Protein 3A07 (pdb70)

Organism: Actinomycete sp. (strain K97-0003) (NCBI:txid237531)

CATH classification: 2.80.10.50

Radius of gyration: 18.92 Å; Cα contacts (8 Å, |Δi|>4): 617; chains: 2; bounding box: 45×39×51 Å

Nearest PDB structures (foldseek):
  4g1r-assembly2_C  TM=1.005E+00  e=7.959E-20  actinomycete K97-0003
  6pxu-assembly1_A  TM=8.759E-01  e=4.651E-05  Homo sapiens
  8ui6-assembly1_A  TM=8.253E-01  e=4.409E-05  Toxoplasma gondii ME49
  8ujf-assembly1_A  TM=8.314E-01  e=4.651E-05  Toxoplasma gondii ME49
  8hbc-assembly1_A  TM=8.825E-01  e=7.530E-04  Homo sapiens

B-factor: mean 9.55, std 6.54, range [3.16, 46.28]

Sequence (234 aa):
QFASVTIRNAQTGRLLDSNYNGNVYTLPANGGNYQRWTGPGDGTVRNAQTGRCLDSNYDGAVYTLPCNGGSYQKWLFYSNGYIQNVETGRVLDSNYNGNVYTLPANGGNYQKWYTGSAQFASVTIRNAQTGRLLDSNYNGNVYTLPANGGNYQRWTGPGDGTVRNAQTGRCLDSNYDGAVYTLPCNGGSYQKWLFYSNGYIQNVETGRVLDSNYNGNVYTLPANGGNYQKWYTG

Foldseek 3Di:
DFWFKWKAQQVQRWTWFADLVFDIWTHHDDPDQRRTWDDDPLQWTARRVNRWTWFADLVFAITTHHDDSDQRRGWDADPQAWIARRPNRWTWFHDNVGHITTHHDDPDSRRGIDID/DDWDWFKWKAQQVQRFTWFADLVFDIWTHHDDPDQRRTWTDHPLQWTARRVNRWTWFADLVWAITTHHDDSDQRRGWDQDPQAWIARRPNRWTWFHDNVTHITTDHDDPDSRRGIDID

InterPro domains:
  IPR000772 Ricin B, lectin domain [PF00652] (48-157)
  IPR000772 Ricin B, lectin domain [SM00458] (46-160)
  IPR035992 Ricin B-like lectins [SSF50370] (47-158)

Structure (mmCIF, N/CA/C/O backbone):
data_3A07
#
_entry.id   3A07
#
_cell.length_a   47.346
_cell.length_b   51.633
_cell.length_c   175.296
_cell.angle_alpha   90.000
_cell.angle_beta   90.000
_cell.angle_gamma   90.000
#
_symmetry.space_group_name_H-M   'C 2 2 21'
#
loop_
_entity.id
_entity.type
_entity.pdbx_description
1 polymer Actinohivin
2 non-polymer 'SODIUM ION'
3 water water
#
loop_
_atom_site.group_PDB
_atom_site.id
_atom_site.type_symbol
_atom_site.label_atom_id
_atom_site.label_alt_id
_atom_site.label_comp_id
_atom_site.label_asym_id
_atom_site.label_entity_id
_atom_site.label_seq_id
_atom_site.pdbx_PDB_ins_code
_atom_site.Cartn_x
_atom_site.Cartn_y
_atom_site.Cartn_z
_atom_site.occupancy
_atom_site.B_iso_or_equiv
_atom_site.auth_seq_id
_atom_site.auth_comp_id
_atom_site.auth_asym_id
_atom_site.auth_atom_id
_atom_site.pdbx_PDB_model_num
ATOM 1 N N . GLN A 1 3 ? 8.620 16.502 44.675 1.00 24.09 45 GLN A N 1
ATOM 2 C CA . GLN A 1 3 ? 9.415 15.785 45.724 1.00 26.73 45 GLN A CA 1
ATOM 3 C C . GLN A 1 3 ? 10.934 15.781 45.498 1.00 23.20 45 GLN A C 1
ATOM 4 O O . GLN A 1 3 ? 11.421 15.760 44.341 1.00 24.13 45 GLN A O 1
ATOM 10 N N . PHE A 1 4 ? 11.751 15.721 46.569 1.00 17.81 46 PHE A N 1
ATOM 11 C CA . PHE A 1 4 ? 13.243 15.667 46.407 1.00 16.19 46 PHE A CA 1
ATOM 12 C C . PHE A 1 4 ? 13.842 14.797 47.496 1.00 16.40 46 PHE A C 1
ATOM 13 O O . PHE A 1 4 ? 13.260 14.735 48.624 1.00 13.04 46 PHE A O 1
ATOM 21 N N . ALA A 1 5 ? 15.007 14.242 47.294 1.00 17.22 47 ALA A N 1
ATOM 22 C CA . ALA A 1 5 ? 15.651 13.447 48.320 1.00 17.62 47 ALA A CA 1
ATOM 23 C C . ALA A 1 5 ? 17.150 13.786 48.415 1.00 10.29 47 ALA A C 1
ATOM 24 O O . ALA A 1 5 ? 17.911 13.804 47.433 1.00 14.55 47 ALA A O 1
ATOM 26 N N . SER A 1 6 ? 17.491 14.194 49.623 1.00 12.56 48 SER A N 1
ATOM 27 C CA . SER A 1 6 ? 18.838 14.360 50.001 1.00 11.15 48 SER A CA 1
ATOM 28 C C . SER A 1 6 ? 19.508 15.436 49.106 1.00 9.30 48 SER A C 1
ATOM 29 O O . SER A 1 6 ? 20.583 15.194 48.595 1.00 12.24 48 SER A O 1
ATOM 32 N N . VAL A 1 7 ? 18.877 16.612 48.973 1.00 7.14 49 VAL A N 1
ATOM 33 C CA . VAL A 1 7 ? 19.386 17.733 48.174 1.00 6.63 49 VAL A CA 1
ATOM 34 C C . VAL A 1 7 ? 20.015 18.724 49.127 1.00 5.06 49 VAL A C 1
ATOM 35 O O . VAL A 1 7 ? 19.649 18.810 50.314 1.00 7.06 49 VAL A O 1
ATOM 39 N N . THR A 1 8 ? 20.939 19.534 48.638 1.00 5.95 50 THR A N 1
ATOM 40 C CA . THR A 1 8 ? 21.385 20.736 49.377 1.00 6.50 50 THR A CA 1
ATOM 41 C C . THR A 1 8 ? 20.496 21.887 49.049 1.00 5.34 50 THR A C 1
ATOM 42 O O . THR A 1 8 ? 19.838 21.935 47.973 1.00 6.02 50 THR A O 1
ATOM 46 N N . ILE A 1 9 ? 20.451 22.838 49.979 1.00 4.96 51 ILE A N 1
ATOM 47 C CA . ILE A 1 9 ? 19.657 24.082 49.815 1.00 5.93 51 ILE A CA 1
ATOM 48 C C . ILE A 1 9 ? 20.628 25.207 50.095 1.00 4.55 51 ILE A C 1
ATOM 49 O O . ILE A 1 9 ? 21.020 25.426 51.267 1.00 5.74 51 ILE A O 1
ATOM 54 N N . ARG A 1 10 ? 21.098 25.874 49.057 1.00 4.88 52 ARG A N 1
ATOM 55 C CA . ARG A 1 10 ? 22.171 26.852 49.146 1.00 5.09 52 ARG A CA 1
ATOM 56 C C . ARG A 1 10 ? 21.610 28.245 49.000 1.00 4.80 52 ARG A C 1
ATOM 57 O O . ARG A 1 10 ? 20.819 28.548 48.110 1.00 5.45 52 ARG A O 1
ATOM 65 N N . ASN A 1 11 ? 22.115 29.157 49.883 1.00 4.79 53 ASN A N 1
ATOM 66 C CA . ASN A 1 11 ? 21.740 30.551 49.737 1.00 5.38 53 ASN A CA 1
ATOM 67 C C . ASN A 1 11 ? 22.352 31.204 48.517 1.00 4.83 53 ASN A C 1
ATOM 68 O O . ASN A 1 11 ? 23.579 31.117 48.366 1.00 5.40 53 ASN A O 1
ATOM 73 N N . ALA A 1 12 ? 21.590 31.819 47.663 1.00 4.20 54 ALA A N 1
ATOM 74 C CA . ALA A 1 12 ? 22.177 32.384 46.432 1.00 6.16 54 ALA A CA 1
ATOM 75 C C . ALA A 1 12 ? 23.183 33.455 46.759 1.00 5.47 54 ALA A C 1
ATOM 76 O O . ALA A 1 12 ? 24.212 33.596 46.024 1.00 6.86 54 ALA A O 1
ATOM 78 N N . GLN A 1 13 ? 22.915 34.334 47.695 1.00 5.66 55 GLN A N 1
ATOM 79 C CA . GLN A 1 13 ? 23.833 35.449 48.056 1.00 4.98 55 GLN A CA 1
ATOM 80 C C . GLN A 1 13 ? 25.042 34.942 48.706 1.00 5.83 55 GLN A C 1
ATOM 81 O O . GLN A 1 13 ? 26.175 35.311 48.303 1.00 8.01 55 GLN A O 1
ATOM 87 N N . THR A 1 14 ? 24.917 34.192 49.798 1.00 5.83 56 THR A N 1
ATOM 88 C CA . THR A 1 14 ? 26.127 33.875 50.600 1.00 5.75 56 THR A CA 1
ATOM 89 C C . THR A 1 14 ? 26.827 32.672 50.090 1.00 6.01 56 THR A C 1
ATOM 90 O O . THR A 1 14 ? 27.996 32.453 50.492 1.00 7.98 56 THR A O 1
ATOM 94 N N . GLY A 1 15 ? 26.131 31.779 49.383 1.00 5.42 57 GLY A N 1
ATOM 95 C CA . GLY A 1 15 ? 26.786 30.523 48.992 1.00 6.13 57 GLY A CA 1
ATOM 96 C C . GLY A 1 15 ? 26.815 29.445 50.078 1.00 5.07 57 GLY A C 1
ATOM 97 O O . GLY A 1 15 ? 27.255 28.347 49.793 1.00 6.23 57 GLY A O 1
ATOM 98 N N . ARG A 1 16 ? 26.335 29.772 51.262 1.00 4.58 58 ARG A N 1
ATOM 99 C CA . ARG A 1 16 ? 26.356 28.843 52.383 1.00 5.25 58 ARG A CA 1
ATOM 100 C C . ARG A 1 16 ? 25.161 27.910 52.295 1.00 4.75 58 ARG A C 1
ATOM 101 O O . ARG A 1 16 ? 24.126 28.237 51.682 1.00 5.36 58 ARG A O 1
ATOM 109 N N . LEU A 1 17 ? 25.259 26.741 52.910 1.00 5.32 59 LEU A N 1
ATOM 110 C CA . LEU A 1 17 ? 24.193 25.694 52.849 1.00 5.12 59 LEU A CA 1
ATOM 111 C C . LEU A 1 17 ? 23.410 25.650 54.112 1.00 4.38 59 LEU A C 1
ATOM 112 O O . LEU A 1 17 ? 23.914 25.702 55.211 1.00 4.90 59 LEU A O 1
ATOM 117 N N . LEU A 1 18 ? 22.129 25.496 53.920 1.00 5.15 60 LEU A N 1
ATOM 118 C CA . LEU A 1 18 ? 21.186 25.257 55.035 1.00 5.65 60 LEU A CA 1
ATOM 119 C C . LEU A 1 18 ? 21.586 24.019 55.775 1.00 4.92 60 LEU A C 1
ATOM 120 O O . LEU A 1 18 ? 21.828 22.954 55.131 1.00 5.23 60 LEU A O 1
ATOM 125 N N . ASP A 1 19 ? 21.624 24.054 57.097 1.00 5.34 61 ASP A N 1
ATOM 126 C CA . ASP A 1 19 ? 22.173 22.998 57.913 1.00 6.19 61 ASP A CA 1
ATOM 127 C C . ASP A 1 19 ? 21.391 22.998 59.229 1.00 5.33 61 ASP A C 1
ATOM 128 O O . ASP A 1 19 ? 20.753 23.966 59.605 1.00 5.59 61 ASP A O 1
ATOM 133 N N . SER A 1 20 ? 21.391 21.881 59.934 1.00 5.54 62 SER A N 1
ATOM 134 C CA . SER A 1 20 ? 20.750 21.840 61.258 1.00 5.34 62 SER A CA 1
ATOM 135 C C . SER A 1 20 ? 21.326 20.704 62.065 1.00 6.01 62 SER A C 1
ATOM 136 O O . SER A 1 20 ? 22.117 19.893 61.557 1.00 8.55 62 SER A O 1
ATOM 139 N N . ASN A 1 21 ? 20.957 20.626 63.317 1.00 5.98 63 ASN A N 1
ATOM 140 C CA . ASN A 1 21 ? 21.522 19.639 64.252 1.00 5.89 63 ASN A CA 1
ATOM 141 C C . ASN A 1 21 ? 20.437 18.894 64.998 1.00 6.45 63 ASN A C 1
ATOM 142 O O . ASN A 1 21 ? 19.261 19.166 64.853 1.00 6.06 63 ASN A O 1
ATOM 147 N N . TYR A 1 22 ? 20.856 17.955 65.856 1.00 6.41 64 TYR A N 1
ATOM 148 C CA . TYR A 1 22 ? 19.838 17.163 66.583 1.00 6.47 64 TYR A CA 1
ATOM 149 C C . TYR A 1 22 ? 19.152 17.967 67.648 1.00 7.87 64 TYR A C 1
ATOM 150 O O . TYR A 1 22 ? 18.070 17.539 68.104 1.00 10.74 64 TYR A O 1
ATOM 159 N N . ASN A 1 23 ? 19.628 19.095 68.061 1.00 7.45 65 ASN A N 1
ATOM 160 C CA . ASN A 1 23 ? 18.935 19.980 69.009 1.00 7.82 65 ASN A CA 1
ATOM 161 C C . ASN A 1 23 ? 17.949 20.864 68.345 1.00 8.13 65 ASN A C 1
ATOM 162 O O . ASN A 1 23 ? 17.228 21.614 69.063 1.00 9.64 65 ASN A O 1
ATOM 167 N N . GLY A 1 24 ? 17.831 20.809 67.044 1.00 6.09 66 GLY A N 1
ATOM 168 C CA . GLY A 1 24 ? 16.818 21.611 66.340 1.00 7.09 66 GLY A CA 1
ATOM 169 C C . GLY A 1 24 ? 17.357 22.963 65.935 1.00 5.45 66 GLY A C 1
ATOM 170 O O . GLY A 1 24 ? 16.538 23.760 65.427 1.00 6.79 66 GLY A O 1
ATOM 171 N N . ASN A 1 25 ? 18.617 23.270 66.092 1.00 5.26 67 ASN A N 1
ATOM 172 C CA . ASN A 1 25 ? 19.143 24.547 65.596 1.00 5.18 67 ASN A CA 1
ATOM 173 C C . ASN A 1 25 ? 19.291 24.527 64.104 1.00 5.01 67 ASN A C 1
ATOM 174 O O . ASN A 1 25 ? 19.727 23.464 63.548 1.00 6.22 67 ASN A O 1
ATOM 179 N N . VAL A 1 26 ? 18.989 25.603 63.442 1.00 5.41 68 VAL A N 1
ATOM 180 C CA . VAL A 1 26 ? 19.157 25.771 61.994 1.00 5.08 68 VAL A CA 1
ATOM 181 C C . VAL A 1 26 ? 20.064 26.932 61.740 1.00 5.58 68 VAL A C 1
ATOM 182 O O . VAL A 1 26 ? 20.020 27.933 62.471 1.00 6.89 68 VAL A O 1
ATOM 186 N N . TYR A 1 27 ? 20.916 26.812 60.728 1.00 5.22 69 TYR A N 1
ATOM 187 C CA . TYR A 1 27 ? 21.938 27.840 60.420 1.00 5.29 69 TYR A CA 1
ATOM 188 C C . TYR A 1 27 ? 22.398 27.552 59.023 1.00 5.19 69 TYR A C 1
ATOM 189 O O . TYR A 1 27 ? 21.990 26.566 58.402 1.00 6.62 69 TYR A O 1
ATOM 198 N N . THR A 1 28 ? 23.287 28.394 58.484 1.00 5.87 70 THR A N 1
ATOM 199 C CA . THR A 1 28 ? 23.992 28.038 57.251 1.00 5.70 70 THR A CA 1
ATOM 200 C C . THR A 1 28 ? 25.417 27.934 57.570 1.00 5.77 70 THR A C 1
ATOM 201 O O . THR A 1 28 ? 25.979 28.618 58.441 1.00 6.87 70 THR A O 1
ATOM 205 N N . LEU A 1 29 ? 26.111 27.055 56.801 1.00 6.30 71 LEU A N 1
ATOM 206 C CA . LEU A 1 29 ? 27.601 26.877 56.929 1.00 7.28 71 LEU A CA 1
ATOM 207 C C . LEU A 1 29 ? 28.125 26.681 55.520 1.00 6.89 71 LEU A C 1
ATOM 208 O O . LEU A 1 29 ? 27.455 26.224 54.648 1.00 5.71 71 LEU A O 1
ATOM 213 N N . PRO A 1 30 ? 29.444 26.877 55.376 1.00 7.40 72 PRO A N 1
ATOM 214 C CA . PRO A 1 30 ? 30.055 26.522 54.099 1.00 8.04 72 PRO A CA 1
ATOM 215 C C . PRO A 1 30 ? 29.853 25.011 53.853 1.00 6.92 72 PRO A C 1
ATOM 216 O O . PRO A 1 30 ? 29.817 24.179 54.778 1.00 6.20 72 PRO A O 1
ATOM 220 N N . ALA A 1 31 ? 29.761 24.698 52.585 1.00 7.44 73 ALA A N 1
ATOM 221 C CA . ALA A 1 31 ? 29.556 23.273 52.196 1.00 7.01 73 ALA A CA 1
ATOM 222 C C . ALA A 1 31 ? 30.583 22.386 52.814 1.00 7.31 73 ALA A C 1
ATOM 223 O O . ALA A 1 31 ? 31.803 22.674 52.688 1.00 8.28 73 ALA A O 1
ATOM 225 N N . ASN A 1 32 ? 30.150 21.264 53.357 1.00 6.83 74 ASN A N 1
ATOM 226 C CA . ASN A 1 32 ? 31.124 20.295 53.896 1.00 9.02 74 ASN A CA 1
ATOM 227 C C . ASN A 1 32 ? 30.850 18.910 53.492 1.00 7.66 74 ASN A C 1
ATOM 228 O O . ASN A 1 32 ? 31.568 17.971 53.981 1.00 8.77 74 ASN A O 1
ATOM 233 N N . GLY A 1 33 ? 29.891 18.636 52.622 1.00 7.63 75 GLY A N 1
ATOM 234 C CA . GLY A 1 33 ? 29.552 17.258 52.154 1.00 7.41 75 GLY A CA 1
ATOM 235 C C . GLY A 1 33 ? 28.757 16.428 53.098 1.00 7.18 75 GLY A C 1
ATOM 236 O O . GLY A 1 33 ? 28.437 15.281 52.720 1.00 8.09 75 GLY A O 1
ATOM 237 N N . GLY A 1 34 ? 28.420 16.902 54.255 1.00 6.71 76 GLY A N 1
ATOM 238 C CA . GLY A 1 34 ? 27.776 16.091 55.268 1.00 8.46 76 GLY A CA 1
ATOM 239 C C . GLY A 1 34 ? 26.301 15.974 55.034 1.00 6.22 76 GLY A C 1
ATOM 240 O O . GLY A 1 34 ? 25.650 16.811 54.405 1.00 6.89 76 GLY A O 1
ATOM 241 N N . ASN A 1 35 ? 25.687 14.971 55.664 1.00 6.63 77 ASN A N 1
ATOM 242 C CA . ASN A 1 35 ? 24.274 14.753 55.552 1.00 7.30 77 ASN A CA 1
ATOM 243 C C . ASN A 1 35 ? 23.375 15.721 56.392 1.00 6.20 77 ASN A C 1
ATOM 244 O O . ASN A 1 35 ? 22.225 15.854 56.138 1.00 8.39 77 ASN A O 1
ATOM 249 N N . TYR A 1 36 ? 23.994 16.436 57.330 1.00 6.70 78 TYR A N 1
ATOM 250 C CA . TYR A 1 36 ? 23.265 17.511 58.038 1.00 5.90 78 TYR A CA 1
ATOM 251 C C . TYR A 1 36 ? 22.917 18.618 57.047 1.00 5.18 78 TYR A C 1
ATOM 252 O O . TYR A 1 36 ? 22.035 19.420 57.337 1.00 6.21 78 TYR A O 1
ATOM 261 N N . GLN A 1 37 ? 23.665 18.755 55.942 1.00 5.84 79 GLN A N 1
ATOM 262 C CA . GLN A 1 37 ? 23.435 19.732 54.904 1.00 5.46 79 GLN A CA 1
ATOM 263 C C . GLN A 1 37 ? 22.537 19.198 53.781 1.00 5.52 79 GLN A C 1
ATOM 264 O O . GLN A 1 37 ? 22.452 19.808 52.737 1.00 6.91 79 GLN A O 1
ATOM 270 N N . ARG A 1 38 ? 21.921 18.062 54.001 1.00 6.16 80 ARG A N 1
ATOM 271 C CA . ARG A 1 38 ? 20.991 17.527 52.989 1.00 6.61 80 ARG A CA 1
ATOM 272 C C . ARG A 1 38 ? 19.599 17.506 53.541 1.00 6.11 80 ARG A C 1
ATOM 273 O O . ARG A 1 38 ? 19.391 17.314 54.765 1.00 6.54 80 ARG A O 1
ATOM 281 N N . TRP A 1 39 ? 18.622 17.578 52.641 1.00 5.54 81 TRP A N 1
ATOM 282 C CA . TRP A 1 39 ? 17.221 17.763 53.015 1.00 6.46 81 TRP A CA 1
ATOM 283 C C . TRP A 1 39 ? 16.389 16.957 52.069 1.00 6.27 81 TRP A C 1
ATOM 284 O O . TRP A 1 39 ? 16.722 16.794 50.853 1.00 7.02 81 TRP A O 1
ATOM 295 N N . THR A 1 40 ? 15.252 16.490 52.576 1.00 6.09 82 THR A N 1
ATOM 296 C CA . THR A 1 40 ? 14.367 15.600 51.830 1.00 7.47 82 THR A CA 1
ATOM 297 C C . THR A 1 40 ? 12.983 16.123 51.911 1.00 7.28 82 THR A C 1
ATOM 298 O O . THR A 1 40 ? 12.476 16.598 52.962 1.00 8.76 82 THR A O 1
ATOM 302 N N . GLY A 1 41 ? 12.247 16.143 50.790 1.00 8.71 83 GLY A N 1
ATOM 303 C CA . GLY A 1 41 ? 10.862 16.641 50.636 1.00 9.57 83 GLY A CA 1
ATOM 304 C C . GLY A 1 41 ? 9.989 15.542 50.184 1.00 10.00 83 GLY A C 1
ATOM 305 O O . GLY A 1 41 ? 10.113 15.046 49.009 1.00 10.87 83 GLY A O 1
ATOM 306 N N . PRO A 1 42 ? 9.228 14.880 50.998 1.00 11.14 84 PRO A N 1
ATOM 307 C CA . PRO A 1 42 ? 8.397 13.743 50.603 1.00 15.67 84 PRO A CA 1
ATOM 308 C C . PRO A 1 42 ? 7.228 14.129 49.705 1.00 12.38 84 PRO A C 1
ATOM 309 O O . PRO A 1 42 ? 6.709 13.191 48.969 1.00 17.03 84 PRO A O 1
ATOM 313 N N . GLY A 1 43 ? 6.805 15.333 49.550 1.00 15.58 85 GLY A N 1
ATOM 314 C CA . GLY A 1 43 ? 5.599 15.368 48.888 1.00 15.70 85 GLY A CA 1
ATOM 315 C C . GLY A 1 43 ? 4.527 15.918 49.776 1.00 14.58 85 GLY A C 1
ATOM 316 O O . GLY A 1 43 ? 3.505 16.284 49.224 1.00 17.20 85 GLY A O 1
ATOM 317 N N . ASP A 1 44 ? 4.686 16.042 51.111 1.00 10.77 86 ASP A N 1
ATOM 318 C CA . ASP A 1 44 ? 3.679 16.696 51.944 1.00 8.93 86 ASP A CA 1
ATOM 319 C C . ASP A 1 44 ? 3.981 18.153 52.245 1.00 10.01 86 ASP A C 1
ATOM 320 O O . ASP A 1 44 ? 3.320 18.754 53.096 1.00 12.03 86 ASP A O 1
ATOM 325 N N . GLY A 1 45 ? 4.931 18.765 51.547 1.00 9.72 87 GLY A N 1
ATOM 326 C CA . GLY A 1 45 ? 5.317 20.153 51.843 1.00 9.89 87 GLY A CA 1
ATOM 327 C C . GLY A 1 45 ? 6.400 20.284 52.908 1.00 6.23 87 GLY A C 1
ATOM 328 O O . GLY A 1 45 ? 6.883 21.410 53.162 1.00 7.18 87 GLY A O 1
ATOM 329 N N . THR A 1 46 ? 6.773 19.180 53.568 1.00 5.96 88 THR A N 1
ATOM 330 C CA . THR A 1 46 ? 7.794 19.268 54.582 1.00 5.47 88 THR A CA 1
ATOM 331 C C . THR A 1 46 ? 9.184 19.275 53.967 1.00 5.43 88 THR A C 1
ATOM 332 O O . THR A 1 46 ? 9.396 18.847 52.814 1.00 5.85 88 THR A O 1
ATOM 336 N N . VAL A 1 47 ? 10.111 19.767 54.746 1.00 5.93 89 VAL A N 1
ATOM 337 C CA . VAL A 1 47 ? 11.520 19.870 54.348 1.00 5.84 89 VAL A CA 1
ATOM 338 C C . VAL A 1 47 ? 12.274 19.215 55.535 1.00 5.53 89 VAL A C 1
ATOM 339 O O . VAL A 1 47 ? 12.380 19.855 56.624 1.00 5.90 89 VAL A O 1
ATOM 343 N N . ARG A 1 48 ? 12.705 17.992 55.397 1.00 5.10 90 ARG A N 1
ATOM 344 C CA . ARG A 1 48 ? 13.183 17.169 56.491 1.00 5.34 90 ARG A CA 1
ATOM 345 C C . ARG A 1 48 ? 14.676 17.045 56.451 1.00 5.70 90 ARG A C 1
ATOM 346 O O . ARG A 1 48 ? 15.250 16.736 55.366 1.00 6.61 90 ARG A O 1
ATOM 354 N N . ASN A 1 49 ? 15.407 17.190 57.530 1.00 5.50 91 ASN A N 1
ATOM 355 C CA . ASN A 1 49 ? 16.881 17.045 57.481 1.00 5.08 91 ASN A CA 1
ATOM 356 C C . ASN A 1 49 ? 17.203 15.635 57.226 1.00 5.36 91 ASN A C 1
ATOM 357 O O . ASN A 1 49 ? 16.643 14.687 57.833 1.00 6.25 91 ASN A O 1
ATOM 362 N N . ALA A 1 50 ? 18.128 15.378 56.299 1.00 6.07 92 ALA A N 1
ATOM 363 C CA . ALA A 1 50 ? 18.429 14.001 55.890 1.00 7.56 92 ALA A CA 1
ATOM 364 C C . ALA A 1 50 ? 19.114 13.277 57.017 1.00 7.34 92 ALA A C 1
ATOM 365 O O . ALA A 1 50 ? 18.954 12.016 57.079 1.00 10.76 92 ALA A O 1
ATOM 367 N N . GLN A 1 51 ? 19.924 13.898 57.863 1.00 6.47 93 GLN A N 1
ATOM 368 C CA . GLN A 1 51 ? 20.583 13.254 59.004 1.00 6.36 93 GLN A CA 1
ATOM 369 C C . GLN A 1 51 ? 19.615 13.074 60.129 1.00 6.05 93 GLN A C 1
ATOM 370 O O . GLN A 1 51 ? 19.485 11.968 60.694 1.00 7.37 93 GLN A O 1
ATOM 376 N N . THR A 1 52 ? 18.925 14.147 60.569 1.00 6.19 94 THR A N 1
ATOM 377 C CA . THR A 1 52 ? 18.169 14.081 61.826 1.00 6.21 94 THR A CA 1
ATOM 378 C C . THR A 1 52 ? 16.745 13.605 61.626 1.00 6.48 94 THR A C 1
ATOM 379 O O . THR A 1 52 ? 16.114 13.191 62.634 1.00 6.67 94 THR A O 1
ATOM 383 N N . GLY A 1 53 ? 16.141 13.762 60.446 1.00 6.25 95 GLY A N 1
ATOM 384 C CA . GLY A 1 53 ? 14.754 13.485 60.154 1.00 6.65 95 GLY A CA 1
ATOM 385 C C . GLY A 1 53 ? 13.859 14.559 60.662 1.00 6.77 95 GLY A C 1
ATOM 386 O O . GLY A 1 53 ? 12.617 14.426 60.424 1.00 9.06 95 GLY A O 1
ATOM 387 N N . ARG A 1 54 ? 14.358 15.608 61.306 1.00 5.69 96 ARG A N 1
ATOM 388 C CA . ARG A 1 54 ? 13.452 16.636 61.863 1.00 5.50 96 ARG A CA 1
ATOM 389 C C . ARG A 1 54 ? 12.998 17.558 60.773 1.00 4.88 96 ARG A C 1
ATOM 390 O O . ARG A 1 54 ? 13.673 17.782 59.753 1.00 6.49 96 ARG A O 1
ATOM 398 N N . CYS A 1 55 ? 11.838 18.173 60.942 1.00 5.50 97 CYS A N 1
ATOM 399 C CA . CYS A 1 55 ? 11.193 19.053 59.973 1.00 5.03 97 CYS A CA 1
ATOM 400 C C . CYS A 1 55 ? 11.571 20.504 60.158 1.00 5.73 97 CYS A C 1
ATOM 401 O O . CYS A 1 55 ? 11.421 21.031 61.310 1.00 6.19 97 CYS A O 1
ATOM 404 N N . LEU A 1 56 ? 11.902 21.208 59.078 1.00 5.15 98 LEU A N 1
ATOM 405 C CA . LEU A 1 56 ? 12.083 22.633 59.117 1.00 5.42 98 LEU A CA 1
ATOM 406 C C . LEU A 1 56 ? 10.789 23.313 59.504 1.00 4.63 98 LEU A C 1
ATOM 407 O O . LEU A 1 56 ? 9.707 22.935 59.005 1.00 5.34 98 LEU A O 1
ATOM 412 N N . ASP A 1 57 ? 10.878 24.279 60.393 1.00 4.94 99 ASP A N 1
ATOM 413 C CA . ASP A 1 57 ? 9.684 24.870 61.034 1.00 5.71 99 ASP A CA 1
ATOM 414 C C . ASP A 1 57 ? 10.021 26.311 61.301 1.00 4.95 99 ASP A C 1
ATOM 415 O O . ASP A 1 57 ? 11.176 26.742 61.345 1.00 6.00 99 ASP A O 1
ATOM 420 N N . SER A 1 58 ? 8.996 27.156 61.405 1.00 5.41 100 SER A N 1
ATOM 421 C CA . SER A 1 58 ? 9.246 28.579 61.723 1.00 5.16 100 SER A CA 1
ATOM 422 C C . SER A 1 58 ? 8.014 29.167 62.369 1.00 5.58 100 SER A C 1
ATOM 423 O O . SER A 1 58 ? 6.909 28.545 62.420 1.00 6.96 100 SER A O 1
ATOM 426 N N . ASN A 1 59 ? 8.137 30.411 62.823 1.00 5.17 101 ASN A N 1
ATOM 427 C CA . ASN A 1 59 ? 7.017 31.035 63.550 1.00 4.69 101 ASN A CA 1
ATOM 428 C C . ASN A 1 59 ? 6.784 32.450 63.014 1.00 5.51 101 ASN A C 1
ATOM 429 O O . ASN A 1 59 ? 7.419 32.950 62.067 1.00 5.13 101 ASN A O 1
ATOM 434 N N . TYR A 1 60 ? 5.747 33.144 63.550 1.00 5.66 102 TYR A N 1
ATOM 435 C CA . TYR A 1 60 ? 5.384 34.469 63.078 1.00 5.67 102 TYR A CA 1
ATOM 436 C C . TYR A 1 60 ? 6.396 35.479 63.507 1.00 5.41 102 TYR A C 1
ATOM 437 O O . TYR A 1 60 ? 6.437 36.548 62.802 1.00 10.37 102 TYR A O 1
ATOM 446 N N . ASP A 1 61 ? 7.273 35.248 64.449 1.00 5.92 103 ASP A N 1
ATOM 447 C CA . ASP A 1 61 ? 8.343 36.168 64.761 1.00 7.18 103 ASP A CA 1
ATOM 448 C C . ASP A 1 61 ? 9.519 36.039 63.846 1.00 6.47 103 ASP A C 1
ATOM 449 O O . ASP A 1 61 ? 10.421 36.898 63.917 1.00 8.35 103 ASP A O 1
ATOM 454 N N . GLY A 1 62 ? 9.544 35.076 62.966 1.00 5.30 104 GLY A N 1
ATOM 455 C CA . GLY A 1 62 ? 10.651 34.912 62.021 1.00 6.32 104 GLY A CA 1
ATOM 456 C C . GLY A 1 62 ? 11.731 33.954 62.489 1.00 4.91 104 GLY A C 1
ATOM 457 O O . GLY A 1 62 ? 12.731 33.806 61.772 1.00 5.62 104 GLY A O 1
ATOM 458 N N . ALA A 1 63 ? 11.528 33.228 63.583 1.00 4.36 105 ALA A N 1
ATOM 459 C CA . ALA A 1 63 ? 12.503 32.232 63.955 1.00 4.85 105 ALA A CA 1
ATOM 460 C C . ALA A 1 63 ? 12.319 30.982 63.116 1.00 4.54 105 ALA A C 1
ATOM 461 O O . ALA A 1 63 ? 11.194 30.637 62.717 1.00 5.32 105 ALA A O 1
ATOM 463 N N . VAL A 1 64 ? 13.428 30.290 62.894 1.00 4.66 106 VAL A N 1
ATOM 464 C CA . VAL A 1 64 ? 13.470 29.030 62.146 1.00 5.47 106 VAL A CA 1
ATOM 465 C C . VAL A 1 64 ? 14.249 28.008 62.980 1.00 4.86 106 VAL A C 1
ATOM 466 O O . VAL A 1 64 ? 15.223 28.323 63.637 1.00 5.96 106 VAL A O 1
ATOM 470 N N . TYR A 1 65 ? 13.796 26.763 62.918 1.00 5.52 107 TYR A N 1
ATOM 471 C CA . TYR A 1 65 ? 14.314 25.679 63.757 1.00 5.04 107 TYR A CA 1
ATOM 472 C C . TYR A 1 65 ? 13.856 24.384 63.164 1.00 4.46 107 TYR A C 1
ATOM 473 O O . TYR A 1 65 ? 13.088 24.384 62.209 1.00 6.23 107 TYR A O 1
ATOM 482 N N . THR A 1 66 ? 14.283 23.258 63.684 1.00 5.06 108 THR A N 1
ATOM 483 C CA . THR A 1 66 ? 13.664 21.984 63.291 1.00 4.83 108 THR A CA 1
ATOM 484 C C . THR A 1 66 ? 13.044 21.339 64.507 1.00 4.50 108 THR A C 1
ATOM 485 O O . THR A 1 66 ? 13.548 21.474 65.635 1.00 5.29 108 THR A O 1
ATOM 489 N N . LEU A 1 67 ? 11.963 20.575 64.268 1.00 4.37 109 LEU A N 1
ATOM 490 C CA . LEU A 1 67 ? 11.232 19.877 65.326 1.00 4.56 109 LEU A CA 1
ATOM 491 C C . LEU A 1 67 ? 10.712 18.559 64.735 1.00 5.22 109 LEU A C 1
ATOM 492 O O . LEU A 1 67 ? 10.597 18.412 63.484 1.00 5.28 109 LEU A O 1
ATOM 497 N N . PRO A 1 68 ? 10.340 17.609 65.583 1.00 4.61 110 PRO A N 1
ATOM 498 C CA . PRO A 1 68 ? 9.710 16.395 65.057 1.00 5.19 110 PRO A CA 1
ATOM 499 C C . PRO A 1 68 ? 8.565 16.760 64.126 1.00 4.84 110 PRO A C 1
ATOM 500 O O . PRO A 1 68 ? 7.774 17.668 64.422 1.00 4.79 110 PRO A O 1
ATOM 504 N N . CYS A 1 69 ? 8.422 16.008 63.043 1.00 5.08 111 CYS A N 1
ATOM 505 C CA . CYS A 1 69 ? 7.361 16.284 62.107 1.00 5.11 111 CYS A CA 1
ATOM 506 C C . CYS A 1 69 ? 6.007 16.003 62.683 1.00 5.26 111 CYS A C 1
ATOM 507 O O . CYS A 1 69 ? 5.741 14.941 63.169 1.00 5.34 111 CYS A O 1
ATOM 510 N N . A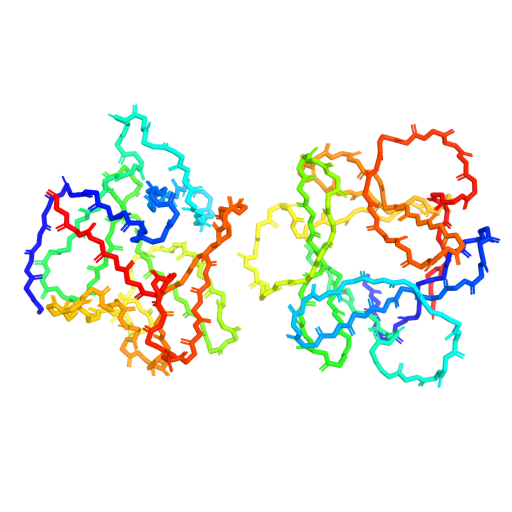SN A 1 70 ? 5.127 17.024 62.669 1.00 5.45 112 ASN A N 1
ATOM 511 C CA . ASN A 1 70 ? 3.831 16.958 63.352 1.00 5.95 112 ASN A CA 1
ATOM 512 C C . ASN A 1 70 ? 2.659 17.187 62.459 1.00 5.47 112 ASN A C 1
ATOM 513 O O . ASN A 1 70 ? 1.550 17.143 62.947 1.00 7.17 112 ASN A O 1
ATOM 518 N N . GLY A 1 71 ? 2.862 17.369 61.176 1.00 6.92 113 GLY A N 1
ATOM 519 C CA . GLY A 1 71 ? 1.722 17.501 60.221 1.00 9.15 113 GLY A CA 1
ATOM 520 C C . GLY A 1 71 ? 1.237 18.877 60.130 1.00 9.99 113 GLY A C 1
ATOM 521 O O . GLY A 1 71 ? 0.328 19.103 59.336 1.00 12.04 113 GLY A O 1
ATOM 522 N N . GLY A 1 72 ? 1.686 19.825 60.926 1.00 8.57 114 GLY A N 1
ATOM 523 C CA . GLY A 1 72 ? 1.093 21.189 60.955 1.00 8.59 114 GLY A CA 1
ATOM 524 C C . GLY A 1 72 ? 1.621 22.104 59.833 1.00 7.23 114 GLY A C 1
ATOM 525 O O . GLY A 1 72 ? 2.637 21.882 59.193 1.00 8.14 114 GLY A O 1
ATOM 526 N N . SER A 1 73 ? 0.839 23.160 59.632 1.00 7.40 115 SER A N 1
ATOM 527 C CA . SER A 1 73 ? 1.156 24.103 58.514 1.00 8.34 115 SER A CA 1
ATOM 528 C C . SER A 1 73 ? 2.425 24.934 58.729 1.00 7.06 115 SER A C 1
ATOM 529 O O . SER A 1 73 ? 3.007 25.406 57.764 1.00 7.48 115 SER A O 1
ATOM 532 N N . TYR A 1 74 ? 2.891 25.091 59.985 1.00 6.25 116 TYR A N 1
ATOM 533 C CA . TYR A 1 74 ? 4.129 25.779 60.247 1.00 6.33 116 TYR A CA 1
ATOM 534 C C . TYR A 1 74 ? 5.329 24.960 59.698 1.00 6.16 116 TYR A C 1
ATOM 535 O O . TYR A 1 74 ? 6.424 25.547 59.524 1.00 6.74 116 TYR A O 1
ATOM 544 N N . GLN A 1 75 ? 5.129 23.659 59.449 1.00 5.05 117 GLN A N 1
ATOM 545 C CA . GLN A 1 75 ? 6.160 22.787 58.899 1.00 5.59 117 GLN A CA 1
ATOM 546 C C . GLN A 1 75 ? 6.008 22.580 57.383 1.00 6.21 117 GLN A C 1
ATOM 547 O O . GLN A 1 75 ? 6.671 21.708 56.824 1.00 6.16 117 GLN A O 1
ATOM 553 N N . LYS A 1 76 ? 5.090 23.298 56.757 1.00 6.11 118 LYS A N 1
ATOM 554 C CA . LYS A 1 76 ? 4.922 23.168 55.312 1.00 6.67 118 LYS A CA 1
ATOM 555 C C . LYS A 1 76 ? 5.516 24.371 54.578 1.00 6.06 118 LYS A C 1
ATOM 556 O O . LYS A 1 76 ? 5.399 25.510 55.066 1.00 6.69 118 LYS A O 1
ATOM 562 N N . TRP A 1 77 ? 6.150 24.119 53.468 1.00 6.23 119 TRP A N 1
ATOM 563 C CA . TRP A 1 77 ? 6.868 25.138 52.733 1.00 5.82 119 TRP A CA 1
ATOM 564 C C . TRP A 1 77 ? 6.529 25.042 51.305 1.00 6.47 119 TRP A C 1
ATOM 565 O O . TRP A 1 77 ? 6.274 23.929 50.721 1.00 9.88 119 TRP A O 1
ATOM 576 N N . LEU A 1 78 ? 6.538 26.150 50.572 1.00 6.62 120 LEU A N 1
ATOM 577 C CA . LEU A 1 78 ? 6.338 26.264 49.123 1.00 5.95 120 LEU A CA 1
ATOM 578 C C . LEU A 1 78 ? 7.599 26.676 48.467 1.00 6.62 120 LEU A C 1
ATOM 579 O O . LEU A 1 78 ? 8.183 27.693 48.859 1.00 7.59 120 LEU A O 1
ATOM 584 N N . PHE A 1 79 ? 8.032 25.956 47.440 1.00 7.39 121 PHE A N 1
ATOM 585 C CA . PHE A 1 79 ? 9.234 26.259 46.692 1.00 8.03 121 PHE A CA 1
ATOM 586 C C . PHE A 1 79 ? 8.851 26.952 45.419 1.00 7.28 121 PHE A C 1
ATOM 587 O O . PHE A 1 79 ? 7.934 26.427 44.656 1.00 11.53 121 PHE A O 1
ATOM 595 N N . TYR A 1 80 ? 9.338 28.092 45.111 1.00 8.01 122 TYR A N 1
ATOM 596 C CA . TYR A 1 80 ? 9.040 28.831 43.867 1.00 6.34 122 TYR A CA 1
ATOM 597 C C . TYR A 1 80 ? 10.151 28.659 42.904 1.00 6.55 122 TYR A C 1
ATOM 598 O O . TYR A 1 80 ? 11.324 28.473 43.266 1.00 7.59 122 TYR A O 1
ATOM 607 N N . SER A 1 81 ? 9.798 28.734 41.612 1.00 9.00 123 SER A N 1
ATOM 608 C CA . SER A 1 81 ? 10.830 28.581 40.599 1.00 10.15 123 SER A CA 1
ATOM 609 C C . SER A 1 81 ? 11.833 29.727 40.626 1.00 9.77 123 SER A C 1
ATOM 610 O O . SER A 1 81 ? 12.908 29.572 40.064 1.00 12.21 123 SER A O 1
ATOM 613 N N . ASN A 1 82 ? 11.539 30.868 41.222 1.00 7.86 124 ASN A N 1
ATOM 614 C CA . ASN A 1 82 ? 12.499 31.928 41.326 1.00 9.02 124 ASN A CA 1
ATOM 615 C C . ASN A 1 82 ? 13.390 31.830 42.581 1.00 8.58 124 ASN A C 1
ATOM 616 O O . ASN A 1 82 ? 14.240 32.696 42.793 1.00 9.27 124 ASN A O 1
ATOM 621 N N . GLY A 1 83 ? 13.257 30.743 43.373 1.00 7.11 125 GLY A N 1
ATOM 622 C CA . GLY A 1 83 ? 14.129 30.542 44.466 1.00 7.32 125 GLY A CA 1
ATOM 623 C C . GLY A 1 83 ? 13.587 30.876 45.851 1.00 5.82 125 GLY A C 1
ATOM 624 O O . GLY A 1 83 ? 14.228 30.552 46.856 1.00 6.19 125 GLY A O 1
ATOM 625 N N . TYR A 1 84 ? 12.412 31.504 45.951 1.00 5.71 126 TYR A N 1
ATOM 626 C CA . TYR A 1 84 ? 11.786 31.671 47.263 1.00 5.53 126 TYR A CA 1
ATOM 627 C C . TYR A 1 84 ? 11.397 30.327 47.888 1.00 5.44 126 TYR A C 1
ATOM 628 O O . TYR A 1 84 ? 10.965 29.390 47.162 1.00 5.60 126 TYR A O 1
ATOM 637 N N . ILE A 1 85 ? 11.528 30.246 49.188 1.00 5.04 127 ILE A N 1
ATOM 638 C CA . ILE A 1 85 ? 11.052 29.097 50.010 1.00 5.16 127 ILE A CA 1
ATOM 639 C C . ILE A 1 85 ? 10.099 29.717 51.049 1.00 5.12 127 ILE A C 1
ATOM 640 O O . ILE A 1 85 ? 10.619 30.407 51.972 1.00 6.34 127 ILE A O 1
ATOM 645 N N . GLN A 1 86 ? 8.801 29.550 50.927 1.00 5.07 128 GLN A N 1
ATOM 646 C CA . GLN A 1 86 ? 7.829 30.307 51.704 1.00 5.13 128 GLN A CA 1
ATOM 647 C C . GLN A 1 86 ? 7.173 29.407 52.682 1.00 4.92 128 GLN A C 1
ATOM 648 O O . GLN A 1 86 ? 6.707 28.289 52.371 1.00 6.19 128 GLN A O 1
ATOM 654 N N . ASN A 1 87 ? 7.046 29.843 53.925 1.00 5.65 129 ASN A N 1
ATOM 655 C CA . ASN A 1 87 ? 6.289 29.089 54.953 1.00 5.72 129 ASN A CA 1
ATOM 656 C C . ASN A 1 87 ? 4.833 29.182 54.639 1.00 5.47 129 ASN A C 1
ATOM 657 O O . ASN A 1 87 ? 4.264 30.276 54.472 1.00 5.69 129 ASN A O 1
ATOM 662 N N . VAL A 1 88 ? 4.133 28.040 54.654 1.00 5.95 130 VAL A N 1
ATOM 663 C CA . VAL A 1 88 ? 2.692 28.055 54.360 1.00 6.99 130 VAL A CA 1
ATOM 664 C C . VAL A 1 88 ? 1.883 28.708 55.410 1.00 5.84 130 VAL A C 1
ATOM 665 O O . VAL A 1 88 ? 0.938 29.424 55.064 1.00 8.73 130 VAL A O 1
ATOM 669 N N . GLU A 1 89 ? 2.148 28.508 56.670 1.00 6.82 131 GLU A N 1
ATOM 670 C CA . GLU A 1 89 ? 1.350 29.138 57.698 1.00 6.30 131 GLU A CA 1
ATOM 671 C C . GLU A 1 89 ? 1.572 30.645 57.724 1.00 6.24 131 GLU A C 1
ATOM 672 O O . GLU A 1 89 ? 0.562 31.405 57.776 1.00 7.30 131 GLU A O 1
ATOM 678 N N . THR A 1 90 ? 2.828 31.094 57.756 1.00 5.56 132 THR A N 1
ATOM 679 C CA . THR A 1 90 ? 3.065 32.520 58.029 1.00 5.33 132 THR A CA 1
ATOM 680 C C . THR A 1 90 ? 3.151 33.360 56.794 1.00 5.37 132 THR A C 1
ATOM 681 O O . THR A 1 90 ? 3.020 34.599 56.836 1.00 5.86 132 THR A O 1
ATOM 685 N N . GLY A 1 91 ? 3.450 32.752 55.621 1.00 5.23 133 GLY A N 1
ATOM 686 C CA . GLY A 1 91 ? 3.699 33.492 54.406 1.00 5.59 133 GLY A CA 1
ATOM 687 C C . GLY A 1 91 ? 5.057 34.140 54.291 1.00 5.06 133 GLY A C 1
ATOM 688 O O . GLY A 1 91 ? 5.365 34.672 53.225 1.00 5.70 133 GLY A O 1
ATOM 689 N N . ARG A 1 92 ? 5.833 34.082 55.350 1.00 4.86 134 ARG A N 1
ATOM 690 C CA . ARG A 1 92 ? 7.189 34.639 55.338 1.00 5.01 134 ARG A CA 1
ATOM 691 C C . ARG A 1 92 ? 8.166 33.722 54.565 1.00 4.97 134 ARG A C 1
ATOM 692 O O . ARG A 1 92 ? 7.843 32.516 54.480 1.00 6.91 134 ARG A O 1
ATOM 700 N N . VAL A 1 93 ? 9.255 34.270 54.059 1.00 4.81 135 VAL A N 1
ATOM 701 C CA . VAL A 1 93 ? 10.168 33.431 53.260 1.00 4.55 135 VAL A CA 1
ATOM 702 C C . VAL A 1 93 ? 11.463 33.235 53.986 1.00 4.79 135 VAL A C 1
ATOM 703 O O . VAL A 1 93 ? 11.949 34.074 54.796 1.00 5.23 135 VAL A O 1
ATOM 707 N N . LEU A 1 94 ? 12.108 32.083 53.715 1.00 4.80 136 LEU A N 1
ATOM 708 C CA . LEU A 1 94 ? 13.353 31.727 54.311 1.00 5.49 136 LEU A CA 1
ATOM 709 C C . LEU A 1 94 ? 14.436 32.700 53.880 1.00 4.63 136 LEU A C 1
ATOM 710 O O . LEU A 1 94 ? 14.511 33.076 52.687 1.00 5.15 136 LEU A O 1
ATOM 715 N N . ASP A 1 95 ? 15.344 33.047 54.793 1.00 5.59 137 ASP A N 1
ATOM 716 C CA . ASP A 1 95 ? 16.368 34.046 54.570 1.00 5.44 137 ASP A CA 1
ATOM 717 C C . ASP A 1 95 ? 17.519 33.779 55.463 1.00 5.63 137 ASP A C 1
ATOM 718 O O . ASP A 1 95 ? 17.444 33.022 56.430 1.00 5.64 137 ASP A O 1
ATOM 723 N N . SER A 1 96 ? 18.698 34.325 55.106 1.00 5.98 138 SER A N 1
ATOM 724 C CA . SER A 1 96 ? 19.868 34.107 55.935 1.00 5.62 138 SER A CA 1
ATOM 725 C C . SER A 1 96 ? 20.891 35.194 55.699 1.00 5.51 138 SER A C 1
ATOM 726 O O . SER A 1 96 ? 20.702 36.026 54.799 1.00 7.56 138 SER A O 1
ATOM 729 N N . ASN A 1 97 ? 22.002 35.148 56.455 1.00 5.41 139 ASN A N 1
ATOM 730 C CA . ASN A 1 97 ? 23.021 36.191 56.344 1.00 6.15 139 ASN A CA 1
ATOM 731 C C . ASN A 1 97 ? 24.399 35.572 56.290 1.00 5.55 139 ASN A C 1
ATOM 732 O O . ASN A 1 97 ? 24.590 34.344 56.336 1.00 5.75 139 ASN A O 1
ATOM 737 N N . TYR A 1 98 ? 25.407 36.441 56.166 1.00 5.81 140 TYR A N 1
ATOM 738 C CA . TYR A 1 98 ? 26.789 35.939 56.093 1.00 6.16 140 TYR A CA 1
ATOM 739 C C . TYR A 1 98 ? 27.287 35.324 57.364 1.00 7.36 140 TYR A C 1
ATOM 740 O O . TYR A 1 98 ? 28.198 34.452 57.358 1.00 9.72 140 TYR A O 1
ATOM 749 N N . ASN A 1 99 ? 26.688 35.675 58.498 1.00 6.48 141 ASN A N 1
ATOM 750 C CA . ASN A 1 99 ? 27.009 35.127 59.826 1.00 6.43 141 ASN A CA 1
ATOM 751 C C . ASN A 1 99 ? 26.521 33.711 59.945 1.00 6.47 141 ASN A C 1
ATOM 752 O O . ASN A 1 99 ? 26.892 33.029 60.915 1.00 8.45 141 ASN A O 1
ATOM 757 N N . GLY A 1 100 ? 25.612 33.243 59.084 1.00 6.15 142 GLY A N 1
ATOM 758 C CA . GLY A 1 100 ? 25.002 31.907 59.203 1.00 6.10 142 GLY A CA 1
ATOM 759 C C . GLY A 1 100 ? 23.709 31.870 59.907 1.00 5.26 142 GLY A C 1
ATOM 760 O O . GLY A 1 100 ? 23.142 30.800 60.076 1.00 5.95 142 GLY A O 1
ATOM 761 N N . ASN A 1 101 ? 23.150 33.024 60.305 1.00 5.12 143 ASN A N 1
ATOM 762 C CA . ASN A 1 101 ? 21.818 33.012 60.915 1.00 4.56 143 ASN A CA 1
ATOM 763 C C . ASN A 1 101 ? 20.781 32.763 59.843 1.00 5.15 143 ASN A C 1
ATOM 764 O O . ASN A 1 101 ? 20.915 33.256 58.684 1.00 6.18 143 ASN A O 1
ATOM 769 N N . VAL A 1 102 ? 19.753 32.024 60.178 1.00 5.05 144 VAL A N 1
ATOM 770 C CA . VAL A 1 102 ? 18.602 31.749 59.302 1.00 5.35 144 VAL A CA 1
ATOM 771 C C . VAL A 1 102 ? 17.342 32.222 59.992 1.00 4.37 144 VAL A C 1
ATOM 772 O O . VAL A 1 102 ? 17.203 32.072 61.241 1.00 6.48 144 VAL A O 1
ATOM 776 N N . TYR A 1 103 ? 16.433 32.769 59.266 1.00 4.71 145 TYR A N 1
ATOM 777 C CA . TYR A 1 103 ? 15.185 33.386 59.784 1.00 4.76 145 TYR A CA 1
ATOM 778 C C . TYR A 1 103 ? 14.211 33.435 58.668 1.00 4.98 145 TYR A C 1
ATOM 779 O O . TYR A 1 103 ? 14.536 33.096 57.523 1.00 6.30 145 TYR A O 1
ATOM 788 N N . THR A 1 104 ? 12.989 33.939 58.952 1.00 5.52 146 THR A N 1
ATOM 789 C CA . THR A 1 104 ? 12.052 34.235 57.877 1.00 5.18 146 THR A CA 1
ATOM 790 C C . THR A 1 104 ? 11.719 35.726 57.951 1.00 4.84 146 THR A C 1
ATOM 791 O O . THR A 1 104 ? 11.730 36.327 59.023 1.00 5.89 146 THR A O 1
ATOM 795 N N . LEU A 1 105 ? 11.421 36.292 56.768 1.00 4.95 147 LEU A N 1
ATOM 796 C CA . LEU A 1 105 ? 11.013 37.695 56.624 1.00 5.69 147 LEU A CA 1
ATOM 797 C C . LEU A 1 105 ? 10.012 37.765 55.529 1.00 4.92 147 LEU A C 1
ATOM 798 O O . LEU A 1 105 ? 9.947 36.889 54.649 1.00 5.35 147 LEU A O 1
ATOM 803 N N . PRO A 1 106 ? 9.179 38.820 55.475 1.00 5.44 148 PRO A N 1
ATOM 804 C CA . PRO A 1 106 ? 8.345 39.005 54.265 1.00 5.75 148 PRO A CA 1
ATOM 805 C C . PRO A 1 106 ? 9.264 39.091 53.063 1.00 5.03 148 PRO A C 1
ATOM 806 O O . PRO A 1 106 ? 10.333 39.651 53.069 1.00 6.39 148 PRO A O 1
ATOM 810 N N . ALA A 1 107 ? 8.719 38.608 51.941 1.00 6.40 149 ALA A N 1
ATOM 811 C CA . ALA A 1 107 ? 9.500 38.597 50.651 1.00 6.19 149 ALA A CA 1
ATOM 812 C C . ALA A 1 107 ? 9.841 40.011 50.267 1.00 6.97 149 ALA A C 1
ATOM 813 O O . ALA A 1 107 ? 8.968 40.902 50.335 1.00 8.55 149 ALA A O 1
ATOM 815 N N . ASN A 1 108 ? 11.096 40.281 49.937 1.00 6.54 150 ASN A N 1
ATOM 816 C CA . ASN A 1 108 ? 11.550 41.609 49.562 1.00 8.73 150 ASN A CA 1
ATOM 817 C C . ASN A 1 108 ? 12.427 41.504 48.315 1.00 7.46 150 ASN A C 1
ATOM 818 O O . ASN A 1 108 ? 13.021 42.560 47.893 1.00 10.63 150 ASN A O 1
ATOM 823 N N . GLY A 1 109 ? 12.503 40.435 47.550 1.00 7.93 151 GLY A N 1
ATOM 824 C CA . GLY A 1 109 ? 13.201 40.411 46.278 1.00 8.39 151 GLY A CA 1
ATOM 825 C C . GLY A 1 109 ? 14.701 40.318 46.410 1.00 8.17 151 GLY A C 1
ATOM 826 O O . GLY A 1 109 ? 15.405 40.372 45.355 1.00 11.45 151 GLY A O 1
ATOM 827 N N . GLY A 1 110 ? 15.257 40.311 47.602 1.00 9.46 152 GLY A N 1
ATOM 828 C CA . GLY A 1 110 ? 16.704 40.256 47.723 1.00 10.81 152 GLY A CA 1
ATOM 829 C C . GLY A 1 110 ? 17.298 38.887 47.494 1.00 9.38 152 GLY A C 1
ATOM 830 O O . GLY A 1 110 ? 16.631 37.871 47.725 1.00 9.41 152 GLY A O 1
ATOM 831 N N . ASN A 1 111 ? 18.572 38.817 47.158 1.00 7.48 153 ASN A N 1
ATOM 832 C CA . ASN A 1 111 ? 19.240 37.562 46.936 1.00 9.09 153 ASN A CA 1
ATOM 833 C C . ASN A 1 111 ? 19.438 36.705 48.116 1.00 7.27 153 ASN A C 1
ATOM 834 O O . ASN A 1 111 ? 19.651 35.487 47.997 1.00 8.31 153 ASN A O 1
ATOM 839 N N . TYR A 1 112 ? 19.394 37.303 49.328 1.00 6.57 154 TYR A N 1
ATOM 840 C CA . TYR A 1 112 ? 19.451 36.515 50.567 1.00 5.30 154 TYR A CA 1
ATOM 841 C C . TYR A 1 112 ? 18.204 35.648 50.708 1.00 5.85 154 TYR A C 1
ATOM 842 O O . TYR A 1 112 ? 18.239 34.709 51.509 1.00 6.99 154 TYR A O 1
ATOM 851 N N . GLN A 1 113 ? 17.116 35.952 50.000 1.00 6.07 155 GLN A N 1
ATOM 852 C CA . GLN A 1 113 ? 15.900 35.117 50.028 1.00 5.31 155 GLN A CA 1
ATOM 853 C C . GLN A 1 113 ? 15.802 34.215 48.871 1.00 5.48 155 GLN A C 1
ATOM 854 O O . GLN A 1 113 ? 14.760 33.549 48.705 1.00 6.49 155 GLN A O 1
ATOM 860 N N . LYS A 1 114 ? 16.822 34.092 48.044 1.00 5.90 156 LYS A N 1
ATOM 861 C CA . LYS A 1 114 ? 16.804 33.137 46.923 1.00 6.20 156 LYS A CA 1
ATOM 862 C C . LYS A 1 114 ? 17.647 31.952 47.268 1.00 5.89 156 LYS A C 1
ATOM 863 O O . LYS A 1 114 ? 18.803 32.119 47.751 1.00 7.13 156 LYS A O 1
ATOM 869 N N . TRP A 1 115 ? 17.151 30.753 47.094 1.00 4.97 157 TRP A N 1
ATOM 870 C CA . TRP A 1 115 ? 17.781 29.526 47.412 1.00 5.39 157 TRP A CA 1
ATOM 871 C C . TRP A 1 115 ? 17.866 28.636 46.201 1.00 5.80 157 TRP A C 1
ATOM 872 O O . TRP A 1 115 ? 16.911 28.564 45.409 1.00 6.42 157 TRP A O 1
ATOM 883 N N . TYR A 1 116 ? 18.950 27.892 46.148 1.00 5.16 158 TYR A N 1
ATOM 884 C CA . TYR A 1 116 ? 19.153 26.907 45.046 1.00 5.74 158 TYR A CA 1
ATOM 885 C C . TYR A 1 116 ? 19.079 25.554 45.633 1.00 7.25 158 TYR A C 1
ATOM 886 O O . TYR A 1 116 ? 19.936 25.167 46.524 1.00 7.16 158 TYR A O 1
ATOM 895 N N . THR A 1 117 ? 18.127 24.757 45.148 1.00 8.18 159 THR A N 1
ATOM 896 C CA . THR A 1 117 ? 17.777 23.460 45.782 1.00 10.40 159 THR A CA 1
ATOM 897 C C . THR A 1 117 ? 18.121 22.377 44.800 1.00 9.38 159 THR A C 1
ATOM 898 O O . THR A 1 117 ? 17.619 22.392 43.661 1.00 10.04 159 THR A O 1
ATOM 902 N N . GLY A 1 118 ? 19.020 21.481 45.152 1.00 9.99 160 GLY A N 1
ATOM 903 C CA . GLY A 1 118 ? 19.351 20.430 44.214 1.00 14.64 160 GLY A CA 1
ATOM 904 C C . GLY A 1 118 ? 20.210 19.304 44.683 1.00 19.11 160 GLY A C 1
ATOM 905 O O . GLY A 1 118 ? 20.309 18.260 43.973 1.00 21.31 160 GLY A O 1
ATOM 907 N N . SER B 1 1 ? -7.192 4.038 84.197 1.00 16.74 43 SER B N 1
ATOM 908 C CA . SER B 1 1 ? -6.408 5.208 84.700 1.00 16.71 43 SER B CA 1
ATOM 909 C C . SER B 1 1 ? -7.367 6.067 85.576 1.00 13.38 43 SER B C 1
ATOM 910 O O . SER B 1 1 ? -8.617 5.961 85.390 1.00 13.24 43 SER B O 1
ATOM 913 N N . ALA B 1 2 ? -6.780 6.973 86.366 1.00 13.43 44 ALA B N 1
ATOM 914 C CA . ALA B 1 2 ? -7.641 7.926 87.154 1.00 10.89 44 ALA B CA 1
ATOM 915 C C . ALA B 1 2 ? -8.276 8.938 86.191 1.00 10.01 44 ALA B C 1
ATOM 916 O O . ALA B 1 2 ? -7.613 9.554 85.349 1.00 13.57 44 ALA B O 1
ATOM 918 N N . GLN B 1 3 ? -9.570 9.103 86.298 1.00 7.94 45 GLN B N 1
ATOM 919 C CA . GLN B 1 3 ? -10.345 9.949 85.388 1.00 6.09 45 GLN B CA 1
ATOM 920 C C . GLN B 1 3 ? -10.321 11.400 85.782 1.00 6.22 45 GLN B C 1
ATOM 921 O O . GLN B 1 3 ? -10.065 11.752 86.941 1.00 7.09 45 GLN B O 1
ATOM 927 N N . PHE B 1 4 ? -10.672 12.287 84.811 1.00 6.90 46 PHE B N 1
ATOM 928 C CA . PHE B 1 4 ? -10.793 13.735 85.059 1.00 6.83 46 PHE B CA 1
ATOM 929 C C . PHE B 1 4 ? -11.677 14.302 83.967 1.00 5.98 46 PHE B C 1
ATOM 930 O O . PHE B 1 4 ? -11.795 13.675 82.883 1.00 6.79 46 PHE B O 1
ATOM 938 N N . ALA B 1 5 ? -12.240 15.490 84.166 1.00 6.13 47 ALA B N 1
ATOM 939 C CA . ALA B 1 5 ? -13.093 16.052 83.122 1.00 6.63 47 ALA B CA 1
ATOM 940 C C . ALA B 1 5 ? -13.003 17.556 83.131 1.00 6.44 47 ALA B C 1
ATOM 941 O O . ALA B 1 5 ? -12.967 18.195 84.188 1.00 7.35 47 ALA B O 1
ATOM 943 N N . SER B 1 6 ? -12.830 18.117 81.930 1.00 6.86 48 SER B N 1
ATOM 944 C CA . SER B 1 6 ? -12.774 19.551 81.705 1.00 7.65 48 SER B CA 1
ATOM 945 C C . SER B 1 6 ? -11.742 20.237 82.579 1.00 5.91 48 SER B C 1
ATOM 946 O O . SER B 1 6 ? -12.108 21.234 83.261 1.00 9.46 48 SER B O 1
ATOM 949 N N . VAL B 1 7 ? -10.547 19.748 82.597 1.00 5.23 49 VAL B N 1
ATOM 950 C CA . VAL B 1 7 ? -9.465 20.384 83.354 1.00 5.78 49 VAL B CA 1
ATOM 951 C C . VAL B 1 7 ? -8.521 21.119 82.405 1.00 4.84 49 VAL B C 1
ATOM 952 O O . VAL B 1 7 ? -8.398 20.760 81.230 1.00 6.90 49 VAL B O 1
ATOM 956 N N . THR B 1 8 ? -7.746 22.054 82.919 1.00 5.03 50 THR B N 1
ATOM 957 C CA . THR B 1 8 ? -6.613 22.622 82.195 1.00 5.79 50 THR B CA 1
ATOM 958 C C . THR B 1 8 ? -5.356 21.814 82.528 1.00 4.60 50 THR B C 1
ATOM 959 O O . THR B 1 8 ? -5.241 21.207 83.618 1.00 5.75 50 THR B O 1
ATOM 963 N N . ILE B 1 9 ? -4.389 21.904 81.646 1.00 4.82 51 ILE B N 1
ATOM 964 C CA . ILE B 1 9 ? -3.117 21.217 81.794 1.00 5.20 51 ILE B CA 1
ATOM 965 C C . ILE B 1 9 ? -2.033 22.272 81.547 1.00 4.09 51 ILE B C 1
ATOM 966 O O . ILE B 1 9 ? -1.834 22.688 80.394 1.00 5.42 51 ILE B O 1
ATOM 971 N N . ARG B 1 10 ? -1.403 22.753 82.608 1.00 4.71 52 ARG B N 1
ATOM 972 C CA . ARG B 1 10 ? -0.519 23.944 82.529 1.00 4.71 52 ARG B CA 1
ATOM 973 C C . ARG B 1 10 ? 0.920 23.498 82.656 1.00 5.25 52 ARG B C 1
ATOM 974 O O . ARG B 1 10 ? 1.303 22.740 83.587 1.00 4.89 52 ARG B O 1
ATOM 982 N N . ASN B 1 11 ? 1.767 23.998 81.802 1.00 4.68 53 ASN B N 1
ATOM 983 C CA . ASN B 1 11 ? 3.195 23.703 81.916 1.00 4.63 53 ASN B CA 1
ATOM 984 C C . ASN B 1 11 ? 3.787 24.407 83.146 1.00 4.68 53 ASN B C 1
ATOM 985 O O . ASN B 1 11 ? 3.646 25.606 83.310 1.00 4.81 53 ASN B O 1
ATOM 990 N N . ALA B 1 12 ? 4.497 23.661 83.989 1.00 4.52 54 ALA B N 1
ATOM 991 C CA . ALA B 1 12 ? 5.019 24.276 85.236 1.00 4.69 54 ALA B CA 1
ATOM 992 C C . ALA B 1 12 ? 6.038 25.332 84.951 1.00 4.85 54 ALA B C 1
ATOM 993 O O . ALA B 1 12 ? 6.121 26.310 85.709 1.00 5.49 54 ALA B O 1
ATOM 995 N N . GLN B 1 13 ? 6.896 25.164 83.932 1.00 4.94 55 GLN B N 1
ATOM 996 C CA . GLN B 1 13 ? 7.904 26.184 83.647 1.00 5.05 55 GLN B CA 1
ATOM 997 C C . GLN B 1 13 ? 7.337 27.368 82.964 1.00 4.42 55 GLN B C 1
ATOM 998 O O . GLN B 1 13 ? 7.544 28.495 83.378 1.00 5.48 55 GLN B O 1
ATOM 1004 N N . THR B 1 14 ? 6.597 27.182 81.864 1.00 4.93 56 THR B N 1
ATOM 1005 C CA . THR B 1 14 ? 6.182 28.324 81.071 1.00 5.19 56 THR B CA 1
ATOM 1006 C C . THR B 1 14 ? 4.924 28.916 81.569 1.00 5.43 56 THR B C 1
ATOM 1007 O O . THR B 1 14 ? 4.638 30.122 81.230 1.00 7.33 56 THR B O 1
ATOM 1011 N N . GLY B 1 15 ? 4.056 28.196 82.255 1.00 4.93 57 GLY B N 1
ATOM 1012 C CA . GLY B 1 15 ? 2.765 28.688 82.684 1.00 5.94 57 GLY B CA 1
ATOM 1013 C C . GLY B 1 15 ? 1.716 28.668 81.585 1.00 4.76 57 GLY B C 1
ATOM 1014 O O . GLY B 1 15 ? 0.580 29.077 81.825 1.00 5.10 57 GLY B O 1
ATOM 1015 N N . ARG B 1 16 ? 2.079 28.226 80.359 1.00 4.78 58 ARG B N 1
ATOM 1016 C CA . ARG B 1 16 ? 1.110 28.191 79.238 1.00 4.85 58 ARG B CA 1
ATOM 1017 C C . ARG B 1 16 ? 0.328 26.93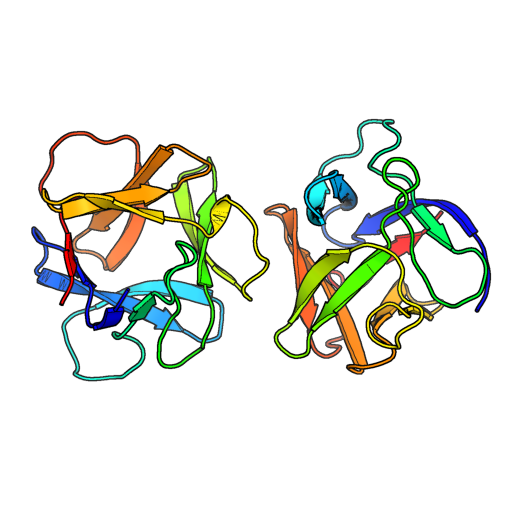1 79.339 1.00 5.19 58 ARG B C 1
ATOM 1018 O O . ARG B 1 16 ? 0.737 25.920 79.992 1.00 5.12 58 ARG B O 1
ATOM 1026 N N . LEU B 1 17 ? -0.876 26.933 78.716 1.00 5.17 59 LEU B N 1
ATOM 1027 C CA . LEU B 1 17 ? -1.834 25.838 78.793 1.00 4.44 59 LEU B CA 1
ATOM 1028 C C . LEU B 1 17 ? -1.815 24.999 77.543 1.00 4.74 59 LEU B C 1
ATOM 1029 O O . LEU B 1 17 ? -1.810 25.516 76.402 1.00 5.28 59 LEU B O 1
ATOM 1034 N N . LEU B 1 18 ? -1.897 23.680 77.720 1.00 4.79 60 LEU B N 1
ATOM 1035 C CA . LEU B 1 18 ? -2.037 22.727 76.591 1.00 4.83 60 LEU B CA 1
ATOM 1036 C C . LEU B 1 18 ? -3.288 23.003 75.867 1.00 5.20 60 LEU B C 1
ATOM 1037 O O . LEU B 1 18 ? -4.377 23.202 76.470 1.00 5.09 60 LEU B O 1
ATOM 1042 N N . ASP B 1 19 ? -3.220 23.034 74.520 1.00 5.32 61 ASP B N 1
ATOM 1043 C CA . ASP B 1 19 ? -4.316 23.474 73.694 1.00 5.45 61 ASP B CA 1
ATOM 1044 C C . ASP B 1 19 ? -4.243 22.708 72.376 1.00 4.63 61 ASP B C 1
ATOM 1045 O O . ASP B 1 19 ? -3.185 22.149 72.029 1.00 5.52 61 ASP B O 1
ATOM 1050 N N . SER B 1 20 ? -5.349 22.627 71.648 1.00 6.22 62 SER B N 1
ATOM 1051 C CA . SER B 1 20 ? -5.287 21.954 70.334 1.00 5.93 62 SER B CA 1
ATOM 1052 C C . SER B 1 20 ? -6.430 22.434 69.491 1.00 6.81 62 SER B C 1
ATOM 1053 O O . SER B 1 20 ? -7.344 23.164 69.986 1.00 8.10 62 SER B O 1
ATOM 1056 N N . ASN B 1 21 ? -6.456 22.060 68.202 1.00 5.92 63 ASN B N 1
ATOM 1057 C CA . ASN B 1 21 ? -7.501 22.508 67.305 1.00 5.99 63 ASN B CA 1
ATOM 1058 C C . ASN B 1 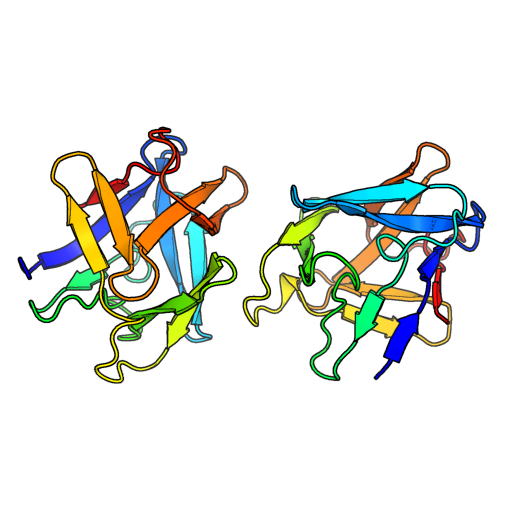21 ? -8.053 21.342 66.527 1.00 5.85 63 ASN B C 1
ATOM 1059 O O . ASN B 1 21 ? -7.747 20.170 66.701 1.00 6.09 63 ASN B O 1
ATOM 1064 N N . TYR B 1 22 ? -9.018 21.656 65.638 1.00 7.12 64 TYR B N 1
ATOM 1065 C CA . TYR B 1 22 ? -9.738 20.566 64.921 1.00 7.12 64 TYR B CA 1
ATOM 1066 C C . TYR B 1 22 ? -8.838 19.933 63.906 1.00 8.21 64 TYR B C 1
ATOM 1067 O O . TYR B 1 22 ? -9.162 18.801 63.483 1.00 11.28 64 TYR B O 1
ATOM 1076 N N . ASN B 1 23 ? -7.764 20.562 63.483 1.00 7.60 65 ASN B N 1
ATOM 1077 C CA . ASN B 1 23 ? -6.833 19.951 62.556 1.00 8.62 65 ASN B CA 1
ATOM 1078 C C . ASN B 1 23 ? -5.912 18.987 63.253 1.00 7.81 65 ASN B C 1
ATOM 1079 O O . ASN B 1 23 ? -5.070 18.369 62.540 1.00 9.75 65 ASN B O 1
ATOM 1084 N N . GLY B 1 24 ? -5.957 18.856 64.563 1.00 6.43 66 GLY B N 1
ATOM 1085 C CA . GLY B 1 24 ? -5.040 17.959 65.262 1.00 6.18 66 GLY B CA 1
ATOM 1086 C C . GLY B 1 24 ? -3.776 18.592 65.685 1.00 5.87 66 GLY B C 1
ATOM 1087 O O . GLY B 1 24 ? -2.933 17.875 66.252 1.00 7.55 66 GLY B O 1
ATOM 1088 N N . ASN B 1 25 ? -3.586 19.885 65.500 1.00 5.14 67 ASN B N 1
ATOM 1089 C CA . ASN B 1 25 ? -2.402 20.544 66.000 1.00 5.10 67 ASN B CA 1
ATOM 1090 C C . ASN B 1 25 ? -2.442 20.699 67.512 1.00 5.97 67 ASN B C 1
ATOM 1091 O O . ASN B 1 25 ? -3.524 21.040 68.055 1.00 5.95 67 ASN B O 1
ATOM 1096 N N . VAL B 1 26 ? -1.348 20.478 68.193 1.00 5.32 68 VAL B N 1
ATOM 1097 C CA . VAL B 1 26 ? -1.199 20.660 69.648 1.00 5.00 68 VAL B CA 1
ATOM 1098 C C . VAL B 1 26 ? -0.155 21.690 69.919 1.00 5.88 68 VAL B C 1
ATOM 1099 O O . VAL B 1 26 ? 0.866 21.724 69.207 1.00 6.88 68 VAL B O 1
ATOM 1103 N N . TYR B 1 27 ? -0.358 22.513 70.945 1.00 5.16 69 TYR B N 1
ATOM 1104 C CA . TYR B 1 27 ? 0.572 23.627 71.241 1.00 5.30 69 TYR B CA 1
ATOM 1105 C C . TYR B 1 27 ? 0.245 24.080 72.632 1.00 5.27 69 TYR B C 1
ATOM 1106 O O . TYR B 1 27 ? -0.730 23.564 73.245 1.00 6.27 69 TYR B O 1
ATOM 1115 N N . THR B 1 28 ? 0.986 25.022 73.182 1.00 5.07 70 THR B N 1
ATOM 1116 C CA . THR B 1 28 ? 0.557 25.712 74.382 1.00 5.57 70 THR B CA 1
ATOM 1117 C C . THR B 1 28 ? 0.320 27.152 74.079 1.00 5.80 70 THR B C 1
ATOM 1118 O O . THR B 1 28 ? 0.984 27.746 73.198 1.00 6.14 70 THR B O 1
ATOM 1122 N N . LEU B 1 29 ? -0.611 27.777 74.812 1.00 6.25 71 LEU B N 1
ATOM 1123 C CA . LEU B 1 29 ? -0.949 29.182 74.632 1.00 6.10 71 LEU B CA 1
ATOM 1124 C C . LEU B 1 29 ? -1.193 29.781 75.999 1.00 6.31 71 LEU B C 1
ATOM 1125 O O . LEU B 1 29 ? -1.618 29.019 76.942 1.00 6.03 71 LEU B O 1
ATOM 1130 N N . PRO B 1 30 ? -1.104 31.066 76.187 1.00 5.86 72 PRO B N 1
ATOM 1131 C CA . PRO B 1 30 ? -1.591 31.671 77.452 1.00 6.53 72 PRO B CA 1
ATOM 1132 C C . PRO B 1 30 ? -3.029 31.303 77.696 1.00 5.72 72 PRO B C 1
ATOM 1133 O O . PRO B 1 30 ? -3.849 31.224 76.805 1.00 5.96 72 PRO B O 1
ATOM 1137 N N . ALA B 1 31 ? -3.388 31.195 79.000 1.00 6.70 73 ALA B N 1
ATOM 1138 C CA . ALA B 1 31 ? -4.766 30.903 79.398 1.00 6.98 73 ALA B CA 1
ATOM 1139 C C . ALA B 1 31 ? -5.715 31.888 78.775 1.00 6.16 73 ALA B C 1
ATOM 1140 O O . ALA B 1 31 ? -5.472 33.140 78.877 1.00 6.76 73 ALA B O 1
ATOM 1142 N N . ASN B 1 32 ? -6.840 31.390 78.245 1.00 6.94 74 ASN B N 1
ATOM 1143 C CA . ASN B 1 32 ? -7.859 32.290 77.655 1.00 7.86 74 ASN B CA 1
ATOM 1144 C C . ASN B 1 32 ? -9.275 31.922 78.071 1.00 7.69 74 ASN B C 1
ATOM 1145 O O . ASN B 1 32 ? -10.203 32.663 77.697 1.00 8.58 74 ASN B O 1
ATOM 1150 N N . GLY B 1 33 ? -9.544 30.966 78.903 1.00 6.99 75 GLY B N 1
ATOM 1151 C CA . GLY B 1 33 ? -10.920 30.619 79.359 1.00 8.64 75 GLY B CA 1
ATOM 1152 C C . GLY B 1 33 ? -11.740 29.893 78.308 1.00 7.50 75 GLY B C 1
ATOM 1153 O O . GLY B 1 33 ? -12.909 29.654 78.624 1.00 9.75 75 GLY B O 1
ATOM 1154 N N . GLY B 1 34 ? -11.222 29.573 77.152 1.00 7.39 76 GLY B N 1
ATOM 1155 C CA . GLY B 1 34 ? -11.986 28.835 76.134 1.00 7.92 76 GLY B CA 1
ATOM 1156 C C . GLY B 1 34 ? -11.881 27.315 76.330 1.00 7.46 76 GLY B C 1
ATOM 1157 O O . GLY B 1 34 ? -11.072 26.733 77.062 1.00 8.65 76 GLY B O 1
ATOM 1158 N N . ASN B 1 35 ? -12.765 26.608 75.623 1.00 7.15 77 ASN B N 1
ATOM 1159 C CA . ASN B 1 35 ? -12.912 25.160 75.847 1.00 6.77 77 ASN B CA 1
ATOM 1160 C C . ASN B 1 35 ? -11.828 24.357 75.129 1.00 7.22 77 ASN B C 1
ATOM 1161 O O . ASN B 1 35 ? -11.682 23.162 75.408 1.00 7.04 77 ASN B O 1
ATOM 1166 N N . TYR B 1 36 ? -11.087 24.926 74.186 1.00 5.56 78 TYR B N 1
ATOM 1167 C CA . TYR B 1 36 ? -9.993 24.243 73.536 1.00 6.25 78 TYR B CA 1
ATOM 1168 C C . TYR B 1 36 ? -8.832 23.994 74.511 1.00 5.86 78 TYR B C 1
ATOM 1169 O O . TYR B 1 36 ? -7.973 23.140 74.225 1.00 6.74 78 TYR B O 1
ATOM 1178 N N . GLN B 1 37 ? -8.760 24.721 75.651 1.00 5.24 79 GLN B N 1
ATOM 1179 C CA . GLN B 1 37 ? -7.767 24.494 76.671 1.00 5.50 79 GLN B CA 1
ATOM 1180 C C . GLN B 1 37 ? -8.248 23.583 77.780 1.00 5.01 79 GLN B C 1
ATOM 1181 O O . GLN B 1 37 ? -7.618 23.482 78.829 1.00 6.51 79 GLN B O 1
ATOM 1187 N N . ARG B 1 38 ? -9.371 22.882 77.536 1.00 5.79 80 ARG B N 1
ATOM 1188 C CA . ARG B 1 38 ? -9.885 21.909 78.550 1.00 6.17 80 ARG B CA 1
ATOM 1189 C C . ARG B 1 38 ? -9.779 20.526 78.017 1.00 5.33 80 ARG B C 1
ATOM 1190 O O . ARG B 1 38 ? -9.880 20.299 76.784 1.00 5.79 80 ARG B O 1
ATOM 1198 N N . TRP B 1 39 ? -9.567 19.576 78.904 1.00 4.94 81 TRP B N 1
ATOM 1199 C CA . TRP B 1 39 ? -9.196 18.196 78.575 1.00 4.86 81 TRP B CA 1
ATOM 1200 C C . TRP B 1 39 ? -9.918 17.262 79.510 1.00 4.50 81 TRP B C 1
ATOM 1201 O O . TRP B 1 39 ? -10.173 17.575 80.697 1.00 5.41 81 TRP B O 1
ATOM 1212 N N . THR B 1 40 ? -10.239 16.072 79.010 1.00 5.50 82 THR B N 1
ATOM 1213 C CA . THR B 1 40 ? -11.033 15.062 79.714 1.00 6.04 82 THR B CA 1
ATOM 1214 C C . THR B 1 40 ? -10.392 13.734 79.546 1.00 5.70 82 THR B C 1
ATOM 1215 O O . THR B 1 40 ? -10.023 13.329 78.430 1.00 6.98 82 THR B O 1
ATOM 1219 N N . GLY B 1 41 ? -10.272 12.969 80.637 1.00 6.42 83 GLY B N 1
ATOM 1220 C CA . GLY B 1 4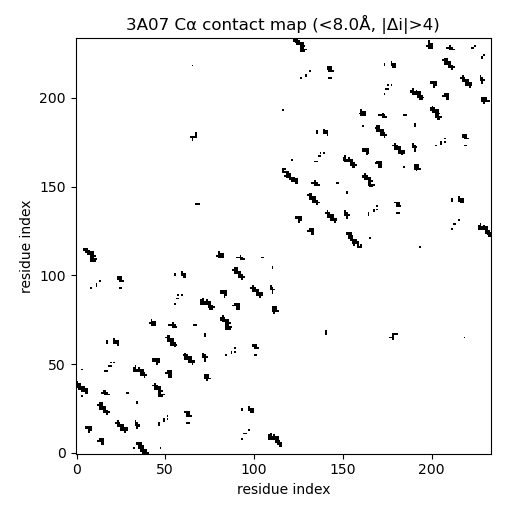1 ? -9.728 11.630 80.627 1.00 7.81 83 GLY B CA 1
ATOM 1221 C C . GLY B 1 41 ? -10.801 10.696 81.178 1.00 6.02 83 GLY B C 1
ATOM 1222 O O . GLY B 1 41 ? -11.072 10.725 82.410 1.00 6.65 83 GLY B O 1
ATOM 1223 N N . PRO B 1 42 ? -11.459 9.892 80.394 1.00 7.17 84 PRO B N 1
ATOM 1224 C CA . PRO B 1 42 ? -12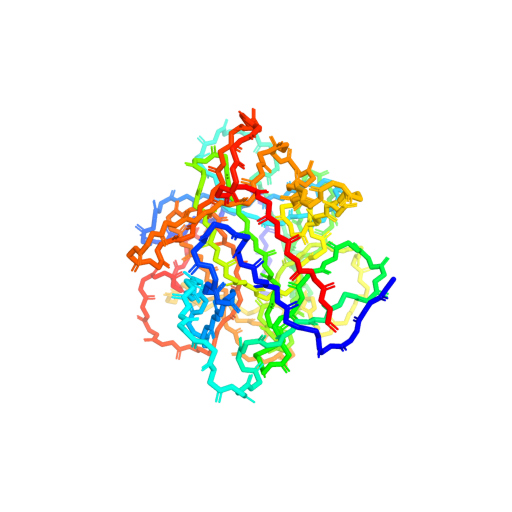.591 9.130 80.893 1.00 7.57 84 PRO B CA 1
ATOM 1225 C C . PRO B 1 42 ? -12.128 7.952 81.747 1.00 7.46 84 PRO B C 1
ATOM 1226 O O . PRO B 1 42 ? -13.050 7.357 82.382 1.00 8.46 84 PRO B O 1
ATOM 1230 N N . GLY B 1 43 ? -10.870 7.585 81.792 1.00 7.61 85 GLY B N 1
ATOM 1231 C CA . GLY B 1 43 ? -10.391 6.467 82.626 1.00 7.65 85 GLY B CA 1
ATOM 1232 C C . GLY B 1 43 ? -9.836 5.320 81.830 1.00 7.59 85 GLY B C 1
ATOM 1233 O O . GLY B 1 43 ? -9.474 4.294 82.467 1.00 9.10 85 GLY B O 1
ATOM 1234 N N . ASP B 1 44 ? -9.601 5.498 80.506 1.00 7.39 86 ASP B N 1
ATOM 1235 C CA . ASP B 1 44 ? -8.969 4.531 79.641 1.00 6.41 86 ASP B CA 1
ATOM 1236 C C . ASP B 1 44 ? -7.556 4.989 79.342 1.00 7.18 86 ASP B C 1
ATOM 1237 O O . ASP B 1 44 ? -6.947 4.405 78.403 1.00 9.76 86 ASP B O 1
ATOM 1242 N N . GLY B 1 45 ? -6.995 5.948 80.008 1.00 6.63 87 GLY B N 1
ATOM 1243 C CA . GLY B 1 45 ? -5.671 6.470 79.728 1.00 6.74 87 GLY B CA 1
ATOM 1244 C C . GLY B 1 45 ? -5.679 7.552 78.705 1.00 5.49 87 GLY B C 1
ATOM 1245 O O . GLY B 1 45 ? -4.600 8.193 78.505 1.00 6.94 87 GLY B O 1
ATOM 1246 N N . THR B 1 46 ? -6.767 7.818 78.006 1.00 5.01 88 THR B N 1
ATOM 1247 C CA . THR B 1 46 ? -6.802 8.857 76.975 1.00 5.22 88 THR B CA 1
ATOM 1248 C C . THR B 1 46 ? -6.884 10.230 77.585 1.00 5.61 88 THR B C 1
ATOM 1249 O O . THR B 1 46 ? -7.313 10.405 78.761 1.00 6.30 88 THR B O 1
ATOM 1253 N N . VAL B 1 47 ? -6.434 11.210 76.809 1.00 5.52 89 VAL B N 1
ATOM 1254 C CA . VAL B 1 47 ? -6.519 12.614 77.185 1.00 5.80 89 VAL B CA 1
ATOM 1255 C C . VAL B 1 47 ? -7.199 13.316 76.026 1.00 5.23 89 VAL B C 1
ATOM 1256 O O . VAL B 1 47 ? -6.572 13.466 74.929 1.00 6.51 89 VAL B O 1
ATOM 1260 N N . ARG B 1 48 ? -8.471 13.679 76.134 1.00 5.24 90 ARG B N 1
ATOM 1261 C CA . ARG B 1 48 ? -9.296 14.082 75.043 1.00 4.84 90 ARG B CA 1
ATOM 1262 C C . ARG B 1 48 ? -9.554 15.564 75.097 1.00 4.86 90 ARG B C 1
ATOM 1263 O O . ARG B 1 48 ? -9.881 16.071 76.208 1.00 5.78 90 ARG B O 1
ATOM 1271 N N . ASN B 1 49 ? -9.454 16.269 74.033 1.00 5.27 91 ASN B N 1
ATOM 1272 C CA . ASN B 1 49 ? -9.778 17.683 74.059 1.00 5.09 91 ASN B CA 1
ATOM 1273 C C . ASN B 1 49 ? -11.238 17.900 74.265 1.00 5.94 91 ASN B C 1
ATOM 1274 O O . ASN B 1 49 ? -12.085 17.235 73.634 1.00 6.32 91 ASN B O 1
ATOM 1279 N N . ALA B 1 50 ? -11.592 18.786 75.206 1.00 5.89 92 ALA B N 1
ATOM 1280 C CA . ALA B 1 50 ? -13.015 18.948 75.565 1.00 7.02 92 ALA B CA 1
ATOM 1281 C C . ALA B 1 50 ? -13.773 19.546 74.482 1.00 7.54 92 ALA B C 1
ATOM 1282 O O . ALA B 1 50 ? -15.036 19.328 74.362 1.00 11.02 92 ALA B O 1
ATO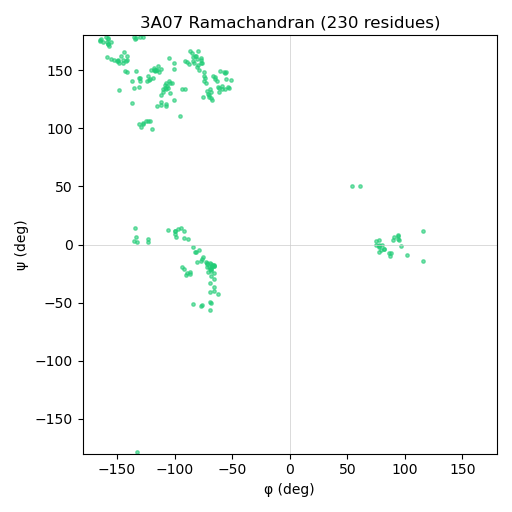M 1284 N N . GLN B 1 51 ? -13.180 20.333 73.603 1.00 6.99 93 GLN B N 1
ATOM 1285 C CA . GLN B 1 51 ? -13.860 20.963 72.460 1.00 6.44 93 GLN B CA 1
ATOM 1286 C C . GLN B 1 51 ? -13.935 20.044 71.295 1.00 6.79 93 GLN B C 1
ATOM 1287 O O . GLN B 1 51 ? -15.018 19.806 70.704 1.00 8.95 93 GLN B O 1
ATOM 1293 N N . THR B 1 52 ? -12.815 19.439 70.879 1.00 5.72 94 THR B N 1
ATOM 1294 C CA . THR B 1 52 ? -12.780 18.712 69.643 1.00 7.52 94 THR B CA 1
ATOM 1295 C C . THR B 1 52 ? -13.070 17.214 69.816 1.00 6.56 94 THR B C 1
ATOM 1296 O O . THR B 1 52 ? -13.393 16.559 68.802 1.00 7.28 94 THR B O 1
ATOM 1300 N N . GLY B 1 53 ? -12.934 16.690 71.002 1.00 6.78 95 GLY B N 1
ATOM 1301 C CA . GLY B 1 53 ? -13.083 15.258 71.265 1.00 7.39 95 GLY B CA 1
ATOM 1302 C C . GLY B 1 53 ? -11.921 14.437 70.799 1.00 7.05 95 GLY B C 1
ATOM 1303 O O . GLY B 1 53 ? -11.959 13.184 71.019 1.00 8.36 95 GLY B O 1
ATOM 1304 N N . ARG B 1 54 ? -10.887 14.999 70.212 1.00 5.98 96 ARG B N 1
ATOM 1305 C CA . ARG B 1 54 ? -9.761 14.218 69.679 1.00 5.22 96 ARG B CA 1
ATOM 1306 C C . ARG B 1 54 ? -8.840 13.844 70.801 1.00 5.44 96 ARG B C 1
ATOM 1307 O O . ARG B 1 54 ? -8.698 14.576 71.819 1.00 6.68 96 ARG B O 1
ATOM 1315 N N . CYS B 1 55 ? -8.136 12.755 70.639 1.00 5.28 97 CYS B N 1
ATOM 1316 C CA . CYS B 1 55 ? -7.187 12.212 71.641 1.00 5.98 97 CYS B CA 1
ATOM 1317 C C . CYS B 1 55 ? -5.777 12.665 71.421 1.00 4.84 97 CYS B C 1
ATOM 1318 O O . CYS B 1 55 ? -5.215 12.596 70.300 1.00 5.85 97 CYS B O 1
ATOM 1321 N N . LEU B 1 56 ? -5.131 13.088 72.493 1.00 5.58 98 LEU B N 1
ATOM 1322 C CA . LEU B 1 56 ? -3.702 13.382 72.504 1.00 4.92 98 LEU B CA 1
ATOM 1323 C C . LEU B 1 56 ? -2.936 12.124 72.114 1.00 5.28 98 LEU B C 1
ATOM 1324 O O . LEU B 1 56 ? -3.193 11.020 72.640 1.00 5.52 98 LEU B O 1
ATOM 1329 N N . ASP B 1 57 ? -1.926 12.294 71.246 1.00 5.27 99 ASP B N 1
ATOM 1330 C CA . ASP B 1 57 ? -1.246 11.132 70.626 1.00 4.86 99 ASP B CA 1
ATOM 1331 C C . ASP B 1 57 ? 0.177 11.589 70.383 1.00 4.85 99 ASP B C 1
ATOM 1332 O O . ASP B 1 57 ? 0.484 12.799 70.361 1.00 5.70 99 ASP B O 1
ATOM 1337 N N . SER B 1 58 ? 1.109 10.631 70.262 1.00 5.47 100 SER B N 1
ATOM 1338 C CA . SER B 1 58 ? 2.505 10.981 69.999 1.00 4.65 100 SER B CA 1
ATOM 1339 C C . SER B 1 58 ? 3.217 9.827 69.376 1.00 5.13 100 SER B C 1
ATOM 1340 O O . SER B 1 58 ? 2.635 8.721 69.327 1.00 6.95 100 SER B O 1
ATOM 1343 N N . ASN B 1 59 ? 4.443 10.045 68.903 1.00 5.00 101 ASN B N 1
ATOM 1344 C CA . ASN B 1 59 ? 5.204 8.980 68.260 1.00 5.76 101 ASN B CA 1
ATOM 1345 C C . ASN B 1 59 ? 6.551 8.839 68.879 1.00 5.01 101 ASN B C 1
ATOM 1346 O O . ASN B 1 59 ? 7.002 9.595 69.785 1.00 5.37 101 ASN B O 1
ATOM 1351 N N . TYR B 1 60 ? 7.333 7.869 68.387 1.00 5.64 102 TYR B N 1
ATOM 1352 C CA . TYR B 1 60 ? 8.677 7.657 68.925 1.00 6.81 102 TYR B CA 1
ATOM 1353 C C . TYR B 1 60 ? 9.661 8.775 68.574 1.00 7.28 102 TYR B C 1
ATOM 1354 O O . TYR B 1 60 ? 10.635 8.948 69.335 1.00 9.76 102 TYR B O 1
ATOM 1363 N N . ASP B 1 61 ? 9.392 9.558 67.574 1.00 6.20 103 ASP B N 1
ATOM 1364 C CA . ASP B 1 61 ? 10.244 10.684 67.197 1.00 7.40 103 ASP B CA 1
ATOM 1365 C C . ASP B 1 61 ? 9.941 11.904 68.071 1.00 6.05 103 ASP B C 1
ATOM 1366 O O . ASP B 1 61 ? 10.663 12.899 67.965 1.00 7.77 103 ASP B O 1
ATOM 1371 N N . GLY B 1 62 ? 8.958 11.858 68.895 1.00 5.13 104 GLY B N 1
ATOM 1372 C CA . GLY B 1 62 ? 8.653 12.967 69.807 1.00 6.13 104 GLY B CA 1
ATOM 1373 C C . GLY B 1 62 ? 7.626 13.945 69.301 1.00 4.45 104 GLY B C 1
ATOM 1374 O O . GLY B 1 62 ? 7.335 14.923 69.997 1.00 5.55 104 GLY B O 1
ATOM 1375 N N . ALA B 1 63 ? 6.968 13.679 68.180 1.00 4.49 105 ALA B N 1
ATOM 1376 C CA . ALA B 1 63 ? 5.865 14.537 67.743 1.00 4.60 105 ALA B CA 1
ATOM 1377 C C . ALA B 1 63 ? 4.633 14.288 68.606 1.00 4.59 105 ALA B C 1
ATOM 1378 O O . ALA B 1 63 ? 4.372 13.144 69.014 1.00 5.21 105 ALA B O 1
ATOM 1380 N N . VAL B 1 64 ? 3.823 15.330 68.802 1.00 4.77 106 VAL B N 1
ATOM 1381 C CA . VAL B 1 64 ? 2.552 15.292 69.538 1.00 5.36 106 VAL B CA 1
ATOM 1382 C C . VAL B 1 64 ? 1.474 15.938 68.714 1.00 4.58 106 VAL B C 1
ATOM 1383 O O . VAL B 1 64 ? 1.741 16.943 68.045 1.00 5.66 106 VAL B O 1
ATOM 1387 N N . TYR B 1 65 ? 0.295 15.371 68.744 1.00 4.87 107 TYR B N 1
ATOM 1388 C CA . TYR B 1 65 ? -0.822 15.819 67.884 1.00 4.87 107 TYR B CA 1
ATOM 1389 C C . TYR B 1 65 ? -2.056 15.249 68.502 1.00 4.81 107 TYR B C 1
ATOM 1390 O O . TYR B 1 65 ? -2.002 14.451 69.468 1.00 6.18 107 TYR B O 1
ATOM 1399 N N . THR B 1 66 ? -3.243 15.602 67.976 1.00 5.49 108 THR B N 1
ATOM 1400 C CA . THR B 1 66 ? -4.459 14.869 68.356 1.00 5.47 108 THR B CA 1
ATOM 1401 C C . THR B 1 66 ? -5.045 14.196 67.123 1.00 4.57 108 THR B C 1
ATOM 1402 O O . THR B 1 66 ? -4.926 14.685 65.991 1.00 5.97 108 THR B O 1
ATOM 1406 N N . LEU B 1 67 ? -5.688 13.061 67.375 1.00 4.77 109 LEU B N 1
ATOM 1407 C CA . LEU B 1 67 ? -6.318 12.249 66.321 1.00 4.60 109 LEU B CA 1
ATOM 1408 C C . LEU B 1 67 ? -7.566 11.675 66.878 1.00 5.47 109 LEU B C 1
ATOM 1409 O O . LEU B 1 67 ? -7.737 11.545 68.104 1.00 5.73 109 LEU B O 1
ATOM 1414 N N . PRO B 1 68 ? -8.474 11.140 66.034 1.00 5.43 110 PRO B N 1
ATOM 1415 C CA . PRO B 1 68 ? -9.608 10.400 66.595 1.00 5.74 110 PRO B CA 1
ATOM 1416 C C . PRO B 1 68 ? -9.163 9.300 67.498 1.00 5.71 110 PRO B C 1
ATOM 1417 O O . PRO B 1 68 ? -8.174 8.604 67.264 1.00 5.17 110 PRO B O 1
ATOM 1421 N N . CYS B 1 69 ? -9.912 9.083 68.608 1.00 5.85 111 CYS B N 1
ATOM 1422 C CA . CYS B 1 69 ? -9.520 8.090 69.557 1.00 4.94 111 CYS B CA 1
ATOM 1423 C C . CYS B 1 69 ? -9.654 6.724 68.982 1.00 4.93 111 CYS B C 1
ATOM 1424 O O . CYS B 1 69 ? -10.728 6.313 68.529 1.00 6.15 111 CYS B O 1
ATOM 1427 N N . ASN B 1 70 ? -8.591 5.930 69.013 1.00 5.73 112 ASN B N 1
ATOM 1428 C CA . ASN B 1 70 ? -8.566 4.636 68.328 1.00 6.93 112 ASN B CA 1
ATOM 1429 C C . ASN B 1 70 ? -8.258 3.486 69.242 1.00 6.26 112 ASN B C 1
ATOM 1430 O O . ASN B 1 70 ? -8.177 2.364 68.744 1.00 7.61 112 ASN B O 1
ATOM 1435 N N . GLY B 1 71 ? -8.143 3.700 70.534 1.00 7.58 113 GLY B N 1
ATOM 1436 C CA . GLY B 1 71 ? -7.899 2.618 71.500 1.00 8.31 113 GLY B CA 1
ATOM 1437 C C . GLY B 1 71 ? -6.491 2.213 71.625 1.00 8.76 113 GLY B C 1
ATOM 1438 O O . GLY B 1 71 ? -6.186 1.314 72.454 1.00 11.63 113 GLY B O 1
ATOM 1439 N N . GLY B 1 72 ? -5.531 2.750 70.850 1.00 7.92 114 GLY B N 1
ATOM 1440 C CA . GLY B 1 72 ? -4.161 2.253 70.848 1.00 8.73 114 GLY B CA 1
ATOM 1441 C C . GLY B 1 72 ? -3.322 2.871 71.976 1.00 8.07 114 GLY B C 1
ATOM 1442 O O . GLY B 1 72 ? -3.679 3.858 72.612 1.00 7.85 114 GLY B O 1
ATOM 1443 N N . SER B 1 73 ? -2.166 2.217 72.222 1.00 7.33 115 SER B N 1
ATOM 1444 C CA . SER B 1 73 ? -1.274 2.558 73.267 1.00 8.41 115 SER B CA 1
ATOM 1445 C C . SER B 1 73 ? -0.613 3.941 73.102 1.00 6.92 115 SER B C 1
ATOM 1446 O O . SER B 1 73 ? -0.244 4.558 74.101 1.00 7.61 115 SER B O 1
ATOM 1449 N N . TYR B 1 74 ? -0.424 4.387 71.856 1.00 6.75 116 TYR B N 1
ATOM 1450 C CA . TYR B 1 74 ? 0.140 5.735 71.640 1.00 6.00 116 TYR B CA 1
ATOM 1451 C C . TYR B 1 74 ? -0.780 6.820 72.125 1.00 4.75 116 TYR B C 1
ATOM 1452 O O . TYR B 1 74 ? -0.286 7.944 72.319 1.00 6.68 116 TYR B O 1
ATOM 1461 N N . GLN B 1 75 ? -2.065 6.539 72.331 1.00 5.60 117 GLN B N 1
ATOM 1462 C CA . GLN B 1 75 ? -3.016 7.485 72.811 1.00 5.45 117 GLN B CA 1
ATOM 1463 C C . GLN B 1 75 ? -3.271 7.323 74.320 1.00 5.37 117 GLN B C 1
ATOM 1464 O O . GLN B 1 75 ? -4.212 7.948 74.862 1.00 6.13 117 GLN B O 1
ATOM 1470 N N . LYS B 1 76 ? -2.467 6.553 75.013 1.00 5.52 118 LYS B N 1
ATOM 1471 C CA . LYS B 1 76 ? -2.588 6.384 76.467 1.00 6.25 118 LYS B CA 1
ATOM 1472 C C . LYS B 1 76 ? -1.487 7.079 77.193 1.00 5.19 118 LYS B C 1
ATOM 1473 O O . LYS B 1 76 ? -0.323 7.011 76.752 1.00 6.17 118 LYS B O 1
ATOM 1479 N N . TRP B 1 77 ? -1.811 7.711 78.282 1.00 6.01 119 TRP B N 1
ATOM 1480 C CA . TRP B 1 77 ? -0.911 8.593 79.018 1.00 5.89 119 TRP B CA 1
ATOM 1481 C C . TRP B 1 77 ? -1.032 8.328 80.495 1.00 7.43 119 TRP B C 1
ATOM 1482 O O . TRP B 1 77 ? -2.138 8.072 81.024 1.00 11.28 119 TRP B O 1
ATOM 1493 N N . LEU B 1 78 ? 0.059 8.357 81.211 1.00 6.25 120 LEU B N 1
ATOM 1494 C CA . LEU B 1 78 ? 0.150 8.134 82.684 1.00 5.89 120 LEU B CA 1
ATOM 1495 C C . LEU B 1 78 ? 0.433 9.439 83.344 1.00 6.27 120 LEU B C 1
ATOM 1496 O O . LEU B 1 78 ? 1.448 10.106 83.018 1.00 7.43 120 LEU B O 1
ATOM 1501 N N . PHE B 1 79 ? -0.408 9.913 84.251 1.00 6.07 121 PHE B N 1
ATOM 1502 C CA . PHE B 1 79 ? -0.226 11.134 84.986 1.00 6.64 121 PHE B CA 1
ATOM 1503 C C . PHE B 1 79 ? 0.410 10.835 86.334 1.00 6.39 121 PHE B C 1
ATOM 1504 O O . PHE B 1 79 ? -0.316 10.241 87.224 1.00 10.03 121 PHE B O 1
ATOM 1512 N N . TYR B 1 80 ? 1.623 11.198 86.600 1.00 5.41 122 TYR B N 1
ATOM 1513 C CA . TYR B 1 80 ? 2.287 10.926 87.901 1.00 6.41 122 TYR B CA 1
ATOM 1514 C C . TYR B 1 80 ? 1.992 12.080 88.833 1.00 5.11 122 TYR B C 1
ATOM 1515 O O . TYR B 1 80 ? 1.760 13.240 88.433 1.00 5.99 122 TYR B O 1
ATOM 1524 N N . SER B 1 81 ? 2.074 11.830 90.123 1.00 5.77 123 SER B N 1
ATOM 1525 C CA . SER B 1 81 ? 1.779 12.854 91.152 1.00 6.04 123 SER B CA 1
ATOM 1526 C C . SER B 1 81 ? 2.803 13.947 91.163 1.00 6.87 123 SER B C 1
ATOM 1527 O O . SER B 1 81 ? 2.459 15.056 91.672 1.00 8.18 123 SER B O 1
ATOM 1530 N N . ASN B 1 82 ? 3.973 13.771 90.570 1.00 5.64 124 ASN B N 1
ATOM 1531 C CA . ASN B 1 82 ? 4.995 14.816 90.486 1.00 5.58 124 ASN B CA 1
ATOM 1532 C C . ASN B 1 82 ? 4.887 15.647 89.229 1.00 5.48 124 ASN B C 1
ATOM 1533 O O . ASN B 1 82 ? 5.774 16.456 88.967 1.00 5.80 124 ASN B O 1
ATOM 1538 N N . GLY B 1 83 ? 3.871 15.443 88.423 1.00 4.89 125 GLY B N 1
ATOM 1539 C CA . GLY B 1 83 ? 3.557 16.271 87.219 1.00 5.29 125 GLY B CA 1
ATOM 1540 C C . GLY B 1 83 ? 4.065 15.718 85.931 1.00 4.05 125 GLY B C 1
ATOM 1541 O O . GLY B 1 83 ? 3.791 16.327 84.896 1.00 4.80 125 GLY B O 1
ATOM 1542 N N . TYR B 1 84 ? 4.778 14.580 85.889 1.00 4.95 126 TYR B N 1
ATOM 1543 C CA . TYR B 1 84 ? 5.077 13.973 84.570 1.00 5.53 126 TYR B CA 1
ATOM 1544 C C . TYR B 1 84 ? 3.812 13.487 83.933 1.00 5.11 126 TYR B C 1
ATOM 1545 O O . TYR B 1 84 ? 2.887 12.972 84.614 1.00 5.01 126 TYR B O 1
ATOM 1554 N N . ILE B 1 85 ? 3.761 13.605 82.602 1.00 4.51 127 ILE B N 1
ATOM 1555 C CA . ILE B 1 85 ? 2.673 13.007 81.811 1.00 5.27 127 ILE B CA 1
ATOM 1556 C C . ILE B 1 85 ? 3.373 12.135 80.778 1.00 4.90 127 ILE B C 1
ATOM 1557 O O . ILE B 1 85 ? 4.042 12.640 79.850 1.00 5.42 127 ILE B O 1
ATOM 1562 N N . GLN B 1 86 ? 3.342 10.808 80.939 1.00 5.23 128 GLN B N 1
ATOM 1563 C CA . GLN B 1 86 ? 4.203 9.876 80.168 1.00 4.93 128 GLN B CA 1
ATOM 1564 C C . GLN B 1 86 ? 3.342 9.130 79.173 1.00 4.89 128 GLN B C 1
ATOM 1565 O O . GLN B 1 86 ? 2.285 8.570 79.469 1.00 5.85 128 GLN B O 1
ATOM 1571 N N . ASN B 1 87 ? 3.845 8.992 77.961 1.00 5.54 129 ASN B N 1
ATOM 1572 C CA . ASN B 1 87 ? 3.164 8.187 76.922 1.00 5.33 129 ASN B CA 1
ATOM 1573 C C . ASN B 1 87 ? 3.365 6.700 77.215 1.00 5.24 129 ASN B C 1
ATOM 1574 O O . ASN B 1 87 ? 4.519 6.256 77.458 1.00 5.84 129 ASN B O 1
ATOM 1579 N N . VAL B 1 88 ? 2.264 5.967 77.265 1.00 5.76 130 VAL B N 1
ATOM 1580 C CA . VAL B 1 88 ? 2.371 4.533 77.631 1.00 6.97 130 VAL B CA 1
ATOM 1581 C C . VAL B 1 88 ? 3.135 3.774 76.568 1.00 6.56 130 VAL B C 1
ATOM 1582 O O . VAL B 1 88 ? 3.919 2.850 76.941 1.00 8.45 130 VAL B O 1
ATOM 1586 N N . GLU B 1 89 ? 2.959 4.024 75.288 1.00 6.79 131 GLU B N 1
ATOM 1587 C CA . GLU B 1 89 ? 3.699 3.227 74.280 1.00 6.00 131 GLU B CA 1
ATOM 1588 C C . GLU B 1 89 ? 5.189 3.561 74.307 1.00 6.73 131 GLU B C 1
ATOM 1589 O O . GLU B 1 89 ? 6.013 2.630 74.340 1.00 7.64 131 GLU B O 1
ATOM 1595 N N . THR B 1 90 ? 5.586 4.834 74.268 1.00 5.66 132 THR B N 1
ATOM 1596 C CA . THR B 1 90 ? 6.942 5.195 74.022 1.00 5.70 132 THR B CA 1
ATOM 1597 C C . THR B 1 90 ? 7.795 5.313 75.283 1.00 6.30 132 THR B C 1
ATOM 1598 O O . THR B 1 90 ? 9.023 5.290 75.212 1.00 6.76 132 THR B O 1
ATOM 1602 N N . GLY B 1 91 ? 7.137 5.614 76.418 1.00 5.35 133 GLY B N 1
ATOM 1603 C CA . GLY B 1 91 ? 7.881 5.950 77.645 1.00 5.63 133 GLY B CA 1
ATOM 1604 C C . GLY B 1 91 ? 8.392 7.372 77.668 1.00 5.51 133 GLY B C 1
ATOM 1605 O O . GLY B 1 91 ? 8.907 7.778 78.712 1.00 6.01 133 GLY B O 1
ATOM 1606 N N . ARG B 1 92 ? 8.225 8.136 76.580 1.00 4.77 134 ARG B N 1
ATOM 1607 C CA . ARG B 1 92 ? 8.639 9.519 76.570 1.00 4.99 134 ARG B CA 1
ATOM 1608 C C . ARG B 1 92 ? 7.638 10.362 77.318 1.00 4.53 134 ARG B C 1
ATOM 1609 O O . ARG B 1 92 ? 6.467 9.933 77.469 1.00 6.38 134 ARG B O 1
ATOM 1617 N N . VAL B 1 93 ? 8.036 11.544 77.746 1.00 4.73 135 VAL B N 1
ATOM 1618 C CA . VAL B 1 93 ? 7.113 12.402 78.547 1.00 4.61 135 VAL B CA 1
ATOM 1619 C C . VAL B 1 93 ? 6.817 13.670 77.818 1.00 4.27 135 VAL B C 1
ATOM 1620 O O . VAL B 1 93 ? 7.611 14.207 77.009 1.00 4.68 135 VAL B O 1
ATOM 1624 N N . LEU B 1 94 ? 5.611 14.209 78.078 1.00 4.44 136 LEU B N 1
ATOM 1625 C CA . LEU B 1 94 ? 5.137 15.441 77.480 1.00 4.52 136 LEU B CA 1
ATOM 1626 C C . LEU B 1 94 ? 6.008 16.598 77.902 1.00 4.58 136 LEU B C 1
ATOM 1627 O O . LEU B 1 94 ? 6.385 16.713 79.089 1.00 4.65 136 LEU B O 1
ATOM 1632 N N . ASP B 1 95 ? 6.297 17.527 76.974 1.00 5.02 137 ASP B N 1
ATOM 1633 C CA . ASP B 1 95 ? 7.218 18.593 77.169 1.00 5.04 137 ASP B CA 1
ATOM 1634 C C . ASP B 1 95 ? 6.849 19.760 76.299 1.00 4.67 137 ASP B C 1
ATOM 1635 O O . ASP B 1 95 ? 6.078 19.562 75.318 1.00 5.25 137 ASP B O 1
ATOM 1640 N N . SER B 1 96 ? 7.297 20.934 76.639 1.00 5.34 138 SER B N 1
ATOM 1641 C CA . SER B 1 96 ? 6.946 22.129 75.788 1.00 5.27 138 SER B CA 1
ATOM 1642 C C . SER B 1 96 ? 7.928 23.201 76.046 1.00 5.56 138 SER B C 1
ATOM 1643 O O . SER B 1 96 ? 8.826 23.094 76.910 1.00 7.29 138 SER B O 1
ATOM 1646 N N . ASN B 1 97 ? 7.845 24.304 75.294 1.00 5.05 139 ASN B N 1
ATOM 1647 C CA . ASN B 1 97 ? 8.787 25.415 75.389 1.00 5.10 139 ASN B CA 1
ATOM 1648 C C . ASN B 1 97 ? 8.033 26.703 75.412 1.00 4.63 139 ASN B C 1
ATOM 1649 O O . ASN B 1 97 ? 6.819 26.816 75.378 1.00 5.27 139 ASN B O 1
ATOM 1654 N N . TYR B 1 98 ? 8.814 27.848 75.567 1.00 5.63 140 TYR B N 1
ATOM 1655 C CA . TYR B 1 98 ? 8.202 29.162 75.635 1.00 5.74 140 TYR B CA 1
ATOM 1656 C C . TYR B 1 98 ? 7.579 29.586 74.332 1.00 6.65 140 TYR B C 1
ATOM 1657 O O . TYR B 1 98 ? 6.619 30.413 74.318 1.00 8.90 140 TYR B O 1
ATOM 1666 N N . ASN B 1 99 ? 7.976 28.996 73.185 1.00 4.91 141 ASN B N 1
ATOM 1667 C CA . ASN B 1 99 ? 7.406 29.290 71.893 1.00 6.04 141 ASN B CA 1
ATOM 1668 C C . ASN B 1 99 ? 6.080 28.643 71.739 1.00 5.82 141 ASN B C 1
ATOM 1669 O O . ASN B 1 99 ? 5.361 28.959 70.753 1.00 8.79 141 ASN B O 1
ATOM 1674 N N . GLY B 1 100 ? 5.660 27.721 72.595 1.00 5.01 142 GLY B N 1
ATOM 1675 C CA . GLY B 1 100 ? 4.383 27.037 72.471 1.00 5.59 142 GLY B CA 1
ATOM 1676 C C . GLY B 1 100 ? 4.433 25.703 71.741 1.00 4.86 142 GLY B C 1
ATOM 1677 O O . GLY B 1 100 ? 3.402 25.063 71.584 1.00 5.63 142 GLY B O 1
ATOM 1678 N N . ASN B 1 101 ? 5.646 25.249 71.368 1.00 4.85 143 ASN B N 1
ATOM 1679 C CA . ASN B 1 101 ? 5.739 23.910 70.790 1.00 4.35 143 ASN B CA 1
ATOM 1680 C C . ASN B 1 101 ? 5.578 22.853 71.889 1.00 4.24 143 ASN B C 1
ATOM 1681 O O . ASN B 1 101 ? 6.018 23.051 73.033 1.00 5.34 143 ASN B O 1
ATOM 1686 N N . VAL B 1 102 ? 4.944 21.759 71.516 1.00 4.98 144 VAL B N 1
ATOM 1687 C CA . VAL B 1 102 ? 4.760 20.609 72.418 1.00 5.05 144 VAL B CA 1
ATOM 1688 C C . VAL B 1 102 ? 5.345 19.378 71.733 1.00 4.73 144 VAL B C 1
ATOM 1689 O O . VAL B 1 102 ? 5.202 19.231 70.491 1.00 5.94 144 VAL B O 1
ATOM 1693 N N . TYR B 1 103 ? 5.999 18.529 72.491 1.00 4.57 145 TYR B N 1
ATOM 1694 C CA . TYR B 1 103 ? 6.678 17.355 71.962 1.00 4.74 145 TYR B CA 1
ATOM 1695 C C . TYR B 1 103 ? 6.812 16.386 73.107 1.00 4.59 145 TYR B C 1
ATOM 1696 O O . TYR B 1 103 ? 6.499 16.698 74.267 1.00 5.47 145 TYR B O 1
ATOM 1705 N N . THR B 1 104 ? 7.367 15.190 72.855 1.00 4.65 146 THR B N 1
ATOM 1706 C CA . THR B 1 104 ? 7.794 14.320 73.929 1.00 4.66 146 THR B CA 1
ATOM 1707 C C . THR B 1 104 ? 9.294 14.100 73.839 1.00 4.52 146 THR B C 1
ATOM 1708 O O . THR B 1 104 ? 9.903 14.140 72.758 1.00 5.57 146 THR B O 1
ATOM 1712 N N . LEU B 1 105 ? 9.898 13.853 75.010 1.00 4.87 147 LEU B N 1
ATOM 1713 C CA . LEU B 1 105 ? 11.330 13.567 75.156 1.00 5.07 147 LEU B CA 1
ATOM 1714 C C . LEU B 1 105 ? 11.479 12.542 76.208 1.00 5.84 147 LEU B C 1
ATOM 1715 O O . LEU B 1 105 ? 10.659 12.427 77.118 1.00 5.15 147 LEU B O 1
ATO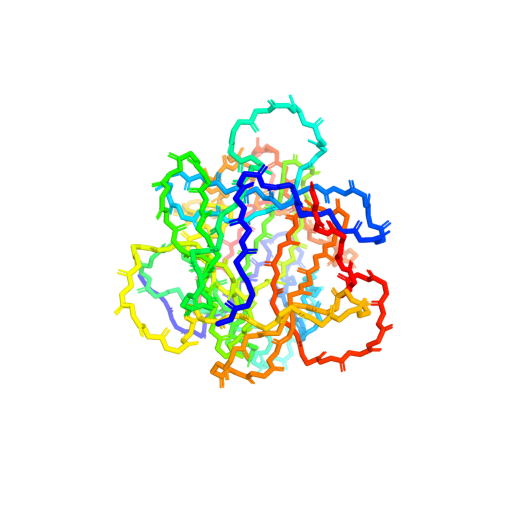M 1720 N N . PRO B 1 106 ? 12.602 11.794 76.230 1.00 5.65 148 PRO B N 1
ATOM 1721 C CA . PRO B 1 106 ? 12.883 10.956 77.443 1.00 5.54 148 PRO B CA 1
ATOM 1722 C C . PRO B 1 106 ? 12.891 11.887 78.683 1.00 4.88 148 PRO B C 1
ATOM 1723 O O . PRO B 1 106 ? 13.302 13.034 78.665 1.00 5.62 148 PRO B O 1
ATOM 1727 N N . ALA B 1 107 ? 12.460 11.296 79.772 1.00 5.45 149 ALA B N 1
ATOM 1728 C CA . ALA B 1 107 ? 12.429 12.051 81.032 1.00 5.38 149 ALA B CA 1
ATOM 1729 C C . ALA B 1 107 ? 13.740 12.622 81.424 1.00 6.39 149 ALA B C 1
ATOM 1730 O O . ALA B 1 107 ? 14.769 11.896 81.404 1.00 8.05 149 ALA B O 1
ATOM 1732 N N . ASN B 1 108 ? 13.795 13.871 81.832 1.00 4.90 150 ASN B N 1
ATOM 1733 C CA . ASN B 1 108 ? 15.032 14.517 82.269 1.00 5.89 150 ASN B CA 1
ATOM 1734 C C . ASN B 1 108 ? 14.814 15.273 83.622 1.00 6.28 150 ASN B C 1
ATOM 1735 O O . ASN B 1 108 ? 15.711 15.958 84.124 1.00 7.22 150 ASN B O 1
ATOM 1740 N N . GLY B 1 109 ? 13.615 15.211 84.199 1.00 5.90 151 GLY B N 1
ATOM 1741 C CA . GLY B 1 109 ? 13.363 15.802 85.530 1.00 6.44 151 GLY B CA 1
ATOM 1742 C C . GLY B 1 109 ? 13.206 17.317 85.496 1.00 5.46 151 GLY B C 1
ATOM 1743 O O . GLY B 1 109 ? 13.058 17.910 86.577 1.00 7.07 151 GLY B O 1
ATOM 1744 N N . GLY B 1 110 ? 13.225 17.944 84.330 1.00 6.20 152 GLY B N 1
ATOM 1745 C CA . GLY B 1 110 ? 13.122 19.406 84.293 1.00 7.26 152 GLY B CA 1
ATOM 1746 C C . GLY B 1 110 ? 11.712 19.931 84.449 1.00 6.36 152 GLY B C 1
ATOM 1747 O O . GLY B 1 110 ? 10.740 19.216 84.229 1.00 6.65 152 GLY B O 1
ATOM 1748 N N . ASN B 1 111 ? 11.582 21.223 84.698 1.00 6.42 153 ASN B N 1
ATOM 1749 C CA . ASN B 1 111 ? 10.299 21.811 84.878 1.00 6.67 153 ASN B CA 1
ATOM 1750 C C . ASN B 1 111 ? 9.472 21.904 83.628 1.00 5.18 153 ASN B C 1
ATOM 1751 O O . ASN B 1 111 ? 8.255 22.016 83.687 1.00 6.28 153 ASN B O 1
ATOM 1756 N N . TYR B 1 112 ? 10.140 21.905 82.452 1.00 5.20 154 TYR B N 1
ATOM 1757 C CA . TYR B 1 112 ? 9.336 21.888 81.203 1.00 5.42 154 TYR B CA 1
ATOM 1758 C C . TYR B 1 112 ? 8.575 20.555 81.043 1.00 4.74 154 TYR B C 1
ATOM 1759 O O . TYR B 1 112 ? 7.670 20.518 80.233 1.00 5.82 154 TYR B O 1
ATOM 1768 N N . GLN B 1 113 ? 8.968 19.513 81.760 1.00 4.73 155 GLN B N 1
ATOM 1769 C CA . GLN B 1 113 ? 8.317 18.228 81.722 1.00 4.49 155 GLN B CA 1
ATOM 1770 C C . GLN B 1 113 ? 7.383 18.044 82.896 1.00 5.05 155 GLN B C 1
ATOM 1771 O O . GLN B 1 113 ? 6.883 16.912 83.121 1.00 6.27 155 GLN B O 1
ATOM 1777 N N . LYS B 1 114 ? 7.074 19.062 83.652 1.00 5.11 156 LYS B N 1
ATOM 1778 C CA . LYS B 1 114 ? 6.214 19.021 84.795 1.00 5.50 156 LYS B CA 1
ATOM 1779 C C . LYS B 1 114 ? 4.937 19.767 84.441 1.00 5.50 156 LYS B C 1
ATOM 1780 O O . LYS B 1 114 ? 5.036 20.915 83.924 1.00 6.06 156 LYS B O 1
ATOM 1786 N N . TRP B 1 115 ? 3.776 19.189 84.696 1.00 4.39 157 TRP B N 1
ATOM 1787 C CA . TRP B 1 115 ? 2.496 19.784 84.288 1.00 4.88 157 TRP B CA 1
ATOM 1788 C C . TRP B 1 115 ? 1.563 19.779 85.480 1.00 4.83 157 TRP B C 1
ATOM 1789 O O . TRP B 1 115 ? 1.554 18.832 86.283 1.00 5.86 157 TRP B O 1
ATOM 1800 N N . TYR B 1 116 ? 0.751 20.831 85.597 1.00 4.43 158 TYR B N 1
ATOM 1801 C CA . TYR B 1 116 ? -0.272 20.924 86.625 1.00 4.69 158 TYR B CA 1
ATOM 1802 C C . TYR B 1 116 ? -1.624 20.756 86.030 1.00 5.85 158 TYR B C 1
ATOM 1803 O O . TYR B 1 116 ? -2.052 21.542 85.099 1.00 6.45 158 TYR B O 1
ATOM 1812 N N . THR B 1 117 ? -2.373 19.744 86.439 1.00 6.03 159 THR B N 1
ATOM 1813 C CA . THR B 1 117 ? -3.631 19.360 85.847 1.00 7.60 159 THR B CA 1
ATOM 1814 C C . THR B 1 117 ? -4.729 19.641 86.816 1.00 7.73 159 THR B C 1
ATOM 1815 O O . THR B 1 117 ? -4.712 19.115 87.977 1.00 8.65 159 THR B O 1
ATOM 1819 N N . GLY B 1 118 ? -5.694 20.441 86.435 1.00 7.63 160 GLY B N 1
ATOM 1820 C CA . GLY B 1 118 ? -6.741 20.685 87.379 1.00 10.85 160 GLY B CA 1
ATOM 1821 C C . GLY B 1 118 ? -7.836 21.556 86.926 1.00 15.18 160 GLY B C 1
ATOM 1822 O O . GLY B 1 118 ? -8.856 21.739 87.635 1.00 18.65 160 GLY B O 1
#

GO terms:
  GO:0005515 protein binding (F, IPI)

Solvent-accessible surface area: 10619 Å² total; per-residue (Å²): 184,45,76,44,14,28,0,100,0,32,74,20,27,44,5,0,4,0,39,119,130,4,77,17,61,1,71,83,61,100,72,28,64,89,2,84,0,40,4,55,62,62,26,9,1,72,2,35,69,22,42,48,0,0,4,0,20,116,132,5,45,15,38,1,20,16,29,56,69,8,36,88,0,79,7,85,74,102,132,91,9,47,2,37,0,59,62,21,35,46,3,0,6,1,41,121,119,4,68,16,65,2,69,81,59,102,63,28,68,87,2,70,6,126,53,75,86,94,137,37,71,55,17,29,0,104,0,29,69,21,26,46,7,0,4,0,39,118,126,4,39,17,59,1,70,83,62,100,78,30,61,88,2,81,0,42,2,66,27,65,8,6,1,70,2,38,69,22,42,48,0,1,8,1,43,112,112,0,2,4,43,1,73,89,47,106,59,31,40,85,1,75,2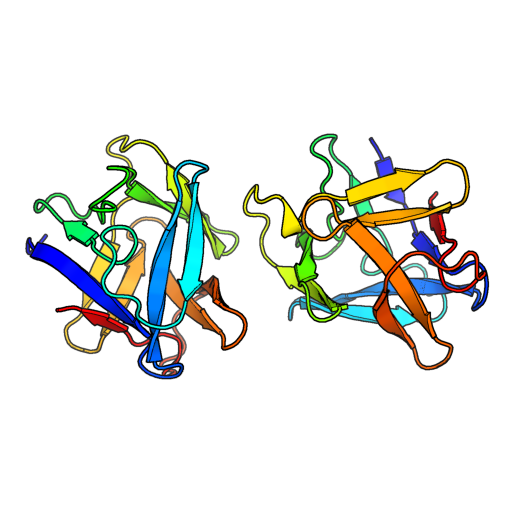,80,72,105,131,93,10,48,2,40,1,66,62,22,34,42,3,0,6,1,37,123,66,4,28,15,34,1,71,82,58,104,60,30,70,92,2,64,6,119,54,76

Secondary structure (DSSP, 8-state):
-EEEE-EEETTT-PEEEE-TT--EEEE-----GGG-EEE-SSS--EETTT-PEEEE-TT-BEEEE-----GGG-EEE-TTS-EEETTT--EEEE-TT--EEEE-----GGG-EEE-/---EEEE-EEETTT-PEEEE-TT--EEEE---S-GGG-EEE-SSS--EETTT-PEEEE-TT-BEEEE-----GGG-EEE-TTS-EEETTT--EEEE-TT--EEEE-----GGG-EEE-